Protein AF-A0A934RQP7-F1 (afdb_monomer)

Secondary structure (DSSP, 8-state):
-HHHHHHHHHHHHH-TT---EEEE-GGGGGGHHHHHHTT-EEEE-SS--SSSTTHHHHTTGGGG-TT-EEEEE-GGGGGGHHHHHHHHHHHHHHT-SEEE--EEEESSSSSS-EEES--TTEEEEETTTTTTHHHHHHHHHHHHHTT-S-SEEEETTTEEEEPTT-SSS-TTHHHHHIIIIIHHHHGGG-EEEEEETT---HHHHHHHHHHHHH-TT-EEEEE-TT-

Organism: NCBI:txid454146

Solvent-accessible surface area (backbone atoms only — not comparable to full-atom values): 12609 Å² total; per-residue (Å²): 110,69,61,51,53,64,44,39,48,56,48,38,71,76,37,72,89,58,83,51,74,44,81,38,36,40,82,51,52,90,47,45,63,60,41,38,74,28,59,34,50,70,43,76,40,97,49,57,60,55,58,48,29,69,54,61,51,57,75,50,54,62,35,34,40,64,91,38,81,44,73,39,66,43,74,90,48,57,87,52,42,65,60,55,52,48,52,45,50,51,23,57,75,70,72,28,34,22,34,32,41,58,44,82,41,62,70,64,89,71,66,82,43,41,65,33,73,67,47,80,47,43,35,28,33,45,18,38,77,38,69,57,38,63,61,51,51,54,50,50,52,52,35,42,74,66,67,68,54,78,56,50,46,78,41,90,95,69,48,77,41,69,48,70,39,62,52,81,69,26,60,57,32,45,38,35,42,39,64,72,63,45,41,71,57,45,24,49,44,7,34,38,40,41,39,49,68,82,68,84,50,84,61,55,59,57,52,51,49,54,26,32,71,46,17,75,76,29,46,80,43,76,40,68,86,85,120

Nearest PDB structures (foldseek):
  4w7h-assembly1_A-2  TM=5.967E-01  e=1.856E+00  Sphingomonas sp. A1
  3aus-assembly1_A  TM=4.838E-01  e=4.610E+00  Priestia megaterium
  5z69-assembly1_B  TM=1.757E-01  e=7.035E-01  Caldanaerobacter subterraneus subsp. tengcongensis MB4
  6lg0-assembly1_B  TM=2.288E-01  e=4.899E+00  Scutellaria baicalensis

Structure (mmCIF, N/CA/C/O backbone):
data_AF-A0A934RQP7-F1
#
_entry.id   AF-A0A934RQP7-F1
#
loop_
_atom_site.group_PDB
_atom_site.id
_atom_site.type_symbol
_atom_site.label_atom_id
_atom_site.label_alt_id
_atom_site.label_comp_id
_atom_site.label_asym_id
_atom_site.label_entity_id
_atom_site.label_seq_id
_atom_site.pdbx_PDB_ins_code
_atom_site.Cartn_x
_atom_site.Cartn_y
_atom_site.Cartn_z
_atom_site.occupancy
_atom_site.B_iso_or_equiv
_atom_site.auth_seq_id
_atom_site.auth_comp_id
_atom_site.auth_asym_id
_atom_site.auth_atom_id
_atom_site.pdbx_PDB_model_num
ATOM 1 N N . MET A 1 1 ? 7.612 -2.117 18.332 1.00 67.62 1 MET A N 1
ATOM 2 C CA . MET A 1 1 ? 6.331 -2.366 19.031 1.00 67.62 1 MET A CA 1
ATOM 3 C C . MET A 1 1 ? 6.019 -1.284 20.048 1.00 67.62 1 MET A C 1
ATOM 5 O O . MET A 1 1 ? 4.915 -0.775 20.003 1.00 67.62 1 MET A O 1
ATOM 9 N N . GLN A 1 2 ? 6.988 -0.840 20.853 1.00 75.75 2 GLN A N 1
ATOM 10 C CA . GLN A 1 2 ? 6.825 0.307 21.758 1.00 75.75 2 GLN A CA 1
ATOM 11 C C . GLN A 1 2 ? 6.158 1.555 21.126 1.00 75.75 2 GLN A C 1
ATOM 13 O O . GLN A 1 2 ? 5.238 2.082 21.745 1.00 75.75 2 GLN A O 1
ATOM 18 N N . PRO A 1 3 ? 6.464 1.960 19.869 1.00 81.06 3 PRO A N 1
ATOM 19 C CA . PRO A 1 3 ? 5.742 3.070 19.243 1.00 81.06 3 PRO A CA 1
ATOM 20 C C . PRO A 1 3 ? 4.234 2.834 19.071 1.00 81.06 3 PRO A C 1
ATOM 22 O O . PRO A 1 3 ? 3.476 3.790 19.138 1.00 81.06 3 PRO A O 1
ATOM 25 N N . LEU A 1 4 ? 3.778 1.590 18.865 1.00 85.25 4 LEU A N 1
ATOM 26 C CA . LEU A 1 4 ? 2.342 1.291 18.790 1.00 85.25 4 LEU A CA 1
ATOM 27 C C . LEU A 1 4 ? 1.681 1.458 20.158 1.00 85.25 4 LEU A C 1
ATOM 29 O O . LEU A 1 4 ? 0.653 2.115 20.251 1.00 85.25 4 LEU A O 1
ATOM 33 N N . LEU A 1 5 ? 2.283 0.905 21.212 1.00 88.25 5 LEU A N 1
ATOM 34 C CA . LEU A 1 5 ? 1.719 0.965 22.564 1.00 88.25 5 LEU A CA 1
ATOM 35 C C . LEU A 1 5 ? 1.603 2.408 23.076 1.00 88.25 5 LEU A C 1
ATOM 37 O O . LEU A 1 5 ? 0.630 2.751 23.738 1.00 88.25 5 LEU A O 1
ATOM 41 N N . GLU A 1 6 ? 2.570 3.258 22.729 1.00 89.31 6 GLU A N 1
ATOM 42 C CA . GLU A 1 6 ? 2.597 4.663 23.143 1.00 89.31 6 GLU A CA 1
ATOM 43 C C . GLU A 1 6 ? 1.712 5.557 22.259 1.00 89.31 6 GLU A C 1
ATOM 45 O O . GLU A 1 6 ? 0.939 6.363 22.773 1.00 89.31 6 GLU A O 1
ATOM 50 N N . LEU A 1 7 ? 1.798 5.426 20.929 1.00 91.94 7 LEU A N 1
ATOM 51 C CA . LEU A 1 7 ? 1.176 6.385 20.008 1.00 91.94 7 LEU A CA 1
ATOM 52 C C . LEU A 1 7 ? -0.267 6.034 19.640 1.00 91.94 7 LEU A C 1
ATOM 54 O O . LEU A 1 7 ? -1.041 6.933 19.321 1.00 91.94 7 LEU A O 1
ATOM 58 N N . VAL A 1 8 ? -0.663 4.756 19.656 1.00 93.19 8 VAL A N 1
ATOM 59 C CA . VAL A 1 8 ? -2.032 4.361 19.270 1.00 93.19 8 VAL A CA 1
ATOM 60 C C . VAL A 1 8 ? -3.094 5.000 20.173 1.00 93.19 8 VAL A C 1
ATOM 62 O O . VAL A 1 8 ? -4.059 5.534 19.616 1.00 93.19 8 VAL A O 1
ATOM 65 N N . PRO A 1 9 ? -2.942 5.047 21.512 1.00 93.69 9 PRO A N 1
ATOM 66 C CA . PRO A 1 9 ? -3.892 5.751 22.372 1.00 93.69 9 PRO A CA 1
ATOM 67 C C . PRO A 1 9 ? -4.076 7.227 21.985 1.00 93.69 9 PRO A C 1
ATOM 69 O O . PRO A 1 9 ? -5.210 7.701 21.877 1.00 93.69 9 PRO A O 1
ATOM 72 N N . GLU A 1 10 ? -2.982 7.942 21.707 1.00 92.94 10 GLU A N 1
ATOM 73 C CA . GLU A 1 10 ? -3.012 9.347 21.275 1.00 92.94 10 GLU A CA 1
ATOM 74 C C . GLU A 1 10 ? -3.691 9.503 19.906 1.00 92.94 10 GLU A C 1
ATOM 76 O O . GLU A 1 10 ? -4.571 10.351 19.719 1.00 92.94 10 GLU A O 1
ATOM 81 N N . LEU A 1 11 ? -3.338 8.643 18.947 1.00 92.38 11 LEU A N 1
ATOM 82 C CA . LEU A 1 11 ? -3.915 8.642 17.605 1.00 92.38 11 LEU A CA 1
ATOM 83 C C . LEU A 1 11 ? -5.415 8.349 17.631 1.00 92.38 11 LEU A C 1
ATOM 85 O O . LEU A 1 11 ? -6.160 8.964 16.873 1.00 92.38 11 LEU A O 1
ATOM 89 N N . ARG A 1 12 ? -5.886 7.472 18.523 1.00 93.31 12 ARG A N 1
ATOM 90 C CA . ARG A 1 12 ? -7.318 7.191 18.698 1.00 93.31 12 ARG A CA 1
ATOM 91 C C . ARG A 1 12 ? -8.083 8.363 19.295 1.00 93.31 12 ARG A C 1
ATOM 93 O O . ARG A 1 12 ? -9.235 8.575 18.923 1.00 93.31 12 ARG A O 1
ATOM 100 N N . GLN A 1 13 ? -7.468 9.129 20.193 1.00 93.19 13 GLN A N 1
ATOM 101 C CA . GLN A 1 13 ? -8.076 10.359 20.705 1.00 93.19 13 GLN A CA 1
ATOM 102 C C . GLN A 1 13 ? -8.181 11.421 19.604 1.00 93.19 13 GLN A C 1
ATOM 104 O O . GLN A 1 13 ? -9.215 12.073 19.472 1.00 93.19 13 GLN A O 1
ATOM 109 N N . LYS A 1 14 ? -7.133 11.565 18.784 1.00 94.38 14 LYS A N 1
ATOM 110 C CA . LYS A 1 14 ? -7.081 12.558 17.701 1.00 94.38 14 LYS A CA 1
ATOM 111 C C . LYS A 1 14 ? -7.938 12.176 16.487 1.00 94.38 14 LYS A C 1
ATOM 113 O O . LYS A 1 14 ? -8.552 13.041 15.865 1.00 94.38 14 LYS A O 1
ATOM 118 N N . PHE A 1 15 ? -8.006 10.889 16.158 1.00 94.19 15 PHE A N 1
ATOM 119 C CA . PHE A 1 15 ? -8.705 10.341 14.994 1.00 94.19 15 PHE A CA 1
ATOM 120 C C . PHE A 1 15 ? -9.650 9.196 15.400 1.00 94.19 15 PHE A C 1
ATOM 122 O O . PHE A 1 15 ? -9.434 8.046 15.018 1.00 94.19 15 PHE A O 1
ATOM 129 N N . PRO A 1 16 ? -10.744 9.484 16.130 1.00 93.19 16 PRO A N 1
ATOM 130 C CA . PRO A 1 16 ? -11.602 8.455 16.732 1.00 93.19 16 PRO A CA 1
ATOM 131 C C . PRO A 1 16 ? -12.350 7.568 15.726 1.00 93.19 16 PRO A C 1
ATOM 133 O O . PRO A 1 16 ? -12.884 6.530 16.104 1.00 93.19 16 PRO A O 1
ATOM 136 N N . GLN A 1 17 ? -12.407 7.966 14.453 1.00 91.75 17 GLN A N 1
ATOM 137 C CA . GLN A 1 17 ? -13.021 7.183 13.374 1.00 91.75 17 GLN A CA 1
ATOM 138 C C . GLN A 1 17 ? -12.028 6.250 12.661 1.00 91.75 17 GLN A C 1
ATOM 140 O O . GLN A 1 17 ? -12.441 5.449 11.824 1.00 91.75 17 GLN A O 1
ATOM 145 N N . THR A 1 18 ? -10.732 6.354 12.966 1.00 92.69 18 THR A N 1
ATOM 146 C CA . THR A 1 18 ? -9.680 5.531 12.364 1.00 92.69 18 THR A CA 1
ATOM 147 C C . THR A 1 18 ? -9.428 4.307 13.238 1.00 92.69 18 THR A C 1
ATOM 149 O O . THR A 1 18 ? -9.075 4.434 14.409 1.00 92.69 18 THR A O 1
ATOM 152 N N . ALA A 1 19 ? -9.563 3.114 12.660 1.00 94.00 19 ALA A N 1
ATOM 153 C CA . ALA A 1 19 ? -9.097 1.880 13.282 1.00 94.00 19 ALA A CA 1
ATOM 154 C C . ALA A 1 19 ? -7.629 1.634 12.905 1.00 94.00 19 ALA A C 1
ATOM 156 O O . ALA A 1 19 ? -7.263 1.741 11.734 1.00 94.00 19 ALA A O 1
ATOM 157 N N . ILE A 1 20 ? -6.794 1.297 13.889 1.00 94.44 20 ILE A N 1
ATOM 158 C CA . ILE A 1 20 ? -5.399 0.904 13.660 1.00 94.44 20 ILE A CA 1
ATOM 159 C C . ILE A 1 20 ? -5.332 -0.613 13.740 1.00 94.44 20 ILE A C 1
ATOM 161 O O . ILE A 1 20 ? -5.585 -1.187 14.796 1.00 94.44 20 ILE A O 1
ATOM 165 N N . ARG A 1 21 ? -5.014 -1.260 12.618 1.00 94.38 21 ARG A N 1
ATOM 166 C CA . ARG A 1 21 ? -4.970 -2.717 12.513 1.00 94.38 21 ARG A CA 1
ATOM 167 C C . ARG A 1 21 ? -3.539 -3.229 12.459 1.00 94.38 21 ARG A C 1
ATOM 169 O O . ARG A 1 21 ? -2.735 -2.740 11.671 1.00 94.38 21 ARG A O 1
ATOM 176 N N . VAL A 1 22 ? -3.255 -4.266 13.240 1.00 92.81 22 VAL A N 1
ATOM 177 C CA . VAL A 1 22 ? -1.962 -4.951 13.272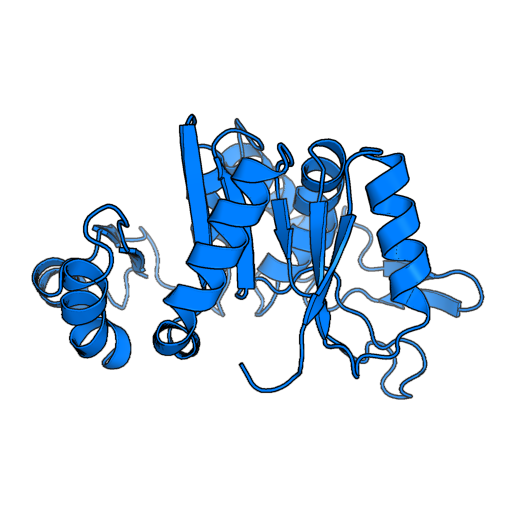 1.00 92.81 22 VAL A CA 1
ATOM 178 C C . VAL A 1 22 ? -2.159 -6.417 12.900 1.00 92.81 22 VAL A C 1
ATOM 180 O O . VAL A 1 22 ? -2.893 -7.140 13.569 1.00 92.81 22 VAL A O 1
ATOM 183 N N . TYR A 1 23 ? -1.480 -6.864 11.844 1.00 90.50 23 TYR A N 1
ATOM 184 C CA . TYR A 1 23 ? -1.352 -8.286 11.528 1.00 90.50 23 TYR A CA 1
ATOM 185 C C . TYR A 1 23 ? -0.125 -8.834 12.257 1.00 90.50 23 TYR A C 1
ATOM 187 O O . TYR A 1 23 ? 1.011 -8.548 11.877 1.00 90.50 23 TYR A O 1
ATOM 195 N N . LEU A 1 24 ? -0.362 -9.563 13.346 1.00 90.69 24 LEU A N 1
ATOM 196 C CA . LEU A 1 24 ? 0.663 -9.964 14.304 1.00 90.69 24 LEU A CA 1
ATOM 197 C C . LEU A 1 24 ? 1.170 -11.371 13.986 1.00 90.69 24 LEU A C 1
ATOM 199 O O . LEU A 1 24 ? 0.394 -12.324 13.961 1.00 90.69 24 LEU A O 1
ATOM 203 N N . ALA A 1 25 ? 2.470 -11.512 13.734 1.00 88.94 25 ALA A N 1
ATOM 204 C CA . ALA A 1 25 ? 3.087 -12.813 13.485 1.00 88.94 25 ALA A CA 1
ATOM 205 C C . ALA A 1 25 ? 2.915 -13.754 14.690 1.00 88.94 25 ALA A C 1
ATOM 207 O O . ALA A 1 25 ? 2.893 -13.292 15.830 1.00 88.94 25 ALA A O 1
ATOM 208 N N . LYS A 1 26 ? 2.800 -15.073 14.460 1.00 88.81 26 LYS A N 1
ATOM 209 C CA . LYS A 1 26 ? 2.453 -16.008 15.548 1.00 88.81 26 LYS A CA 1
ATOM 210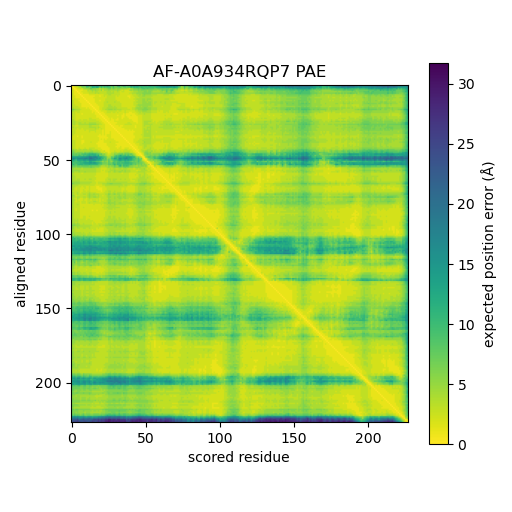 C C . LYS A 1 26 ? 3.499 -16.068 16.662 1.00 88.81 26 LYS A C 1
ATOM 212 O O . LYS A 1 26 ? 3.161 -16.293 17.811 1.00 88.81 26 LYS A O 1
ATOM 217 N N . ASP A 1 27 ? 4.764 -15.857 16.322 1.00 89.44 27 ASP A N 1
ATOM 218 C CA . ASP A 1 27 ? 5.883 -15.766 17.263 1.00 89.44 27 ASP A CA 1
ATOM 219 C C . ASP A 1 27 ? 5.885 -14.482 18.110 1.00 89.44 27 ASP A C 1
ATOM 221 O O . ASP A 1 27 ? 6.714 -14.348 19.006 1.00 89.44 27 ASP A O 1
ATOM 225 N N . LEU A 1 28 ? 4.961 -13.555 17.843 1.00 91.19 28 LEU A N 1
ATOM 226 C CA . LEU A 1 28 ? 4.750 -12.317 18.590 1.00 91.19 28 LEU A CA 1
ATOM 227 C C . LEU A 1 28 ? 3.383 -12.278 19.293 1.00 91.19 28 LEU A C 1
ATOM 229 O O . LEU A 1 28 ? 2.983 -11.215 19.758 1.00 91.19 28 LEU A O 1
ATOM 233 N N . ASP A 1 29 ? 2.660 -13.401 19.368 1.00 93.25 29 ASP A N 1
ATOM 234 C CA . ASP A 1 29 ? 1.306 -13.467 19.941 1.00 93.25 29 ASP A CA 1
ATOM 235 C C . ASP A 1 29 ? 1.228 -13.027 21.410 1.00 93.25 29 ASP A C 1
ATOM 237 O O . ASP A 1 29 ? 0.219 -12.475 21.832 1.00 93.25 29 ASP A O 1
ATOM 241 N N . PHE A 1 30 ? 2.324 -13.149 22.157 1.00 93.50 30 PHE A N 1
ATOM 242 C CA . PHE A 1 30 ? 2.452 -12.629 23.518 1.00 93.50 30 PHE A CA 1
ATOM 243 C C . PHE A 1 30 ? 2.229 -11.108 23.637 1.00 93.50 30 PHE A C 1
ATOM 245 O O . PHE A 1 30 ? 2.031 -10.619 24.742 1.00 93.50 30 PHE A O 1
ATOM 252 N N . LEU A 1 31 ? 2.259 -10.359 22.526 1.00 93.81 31 LEU A N 1
ATOM 253 C CA . LEU A 1 31 ? 1.961 -8.922 22.480 1.00 93.81 31 LEU A CA 1
ATOM 254 C C . LEU A 1 31 ? 0.491 -8.610 22.160 1.00 93.81 31 LEU A C 1
ATOM 256 O O . LEU A 1 31 ? 0.121 -7.436 22.133 1.00 93.81 31 LEU A O 1
ATOM 260 N N . ALA A 1 32 ? -0.334 -9.614 21.845 1.00 94.81 32 ALA A N 1
ATOM 261 C CA . ALA A 1 32 ? -1.686 -9.400 21.333 1.00 94.81 32 ALA A CA 1
ATOM 262 C C . ALA A 1 32 ? -2.566 -8.626 22.322 1.00 94.81 3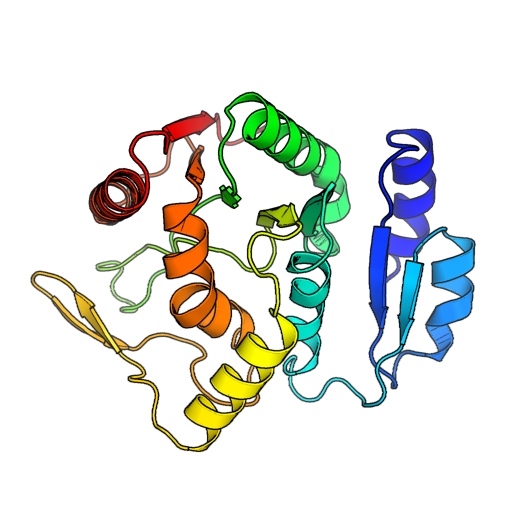2 ALA A C 1
ATOM 264 O O . ALA A 1 32 ? -3.203 -7.648 21.927 1.00 94.81 32 ALA A O 1
ATOM 265 N N . ASP A 1 33 ? -2.538 -9.017 23.598 1.00 96.44 33 ASP A N 1
ATOM 266 C CA . ASP A 1 33 ? -3.330 -8.377 24.651 1.00 96.44 33 ASP A CA 1
ATOM 267 C C . ASP A 1 33 ? -2.892 -6.921 24.869 1.00 96.44 33 ASP A C 1
ATOM 269 O O . ASP A 1 33 ? -3.727 -6.020 24.820 1.00 96.44 33 ASP A O 1
ATOM 273 N N . GLU A 1 34 ? -1.585 -6.654 24.988 1.00 95.94 34 GLU A N 1
ATOM 274 C CA . GLU A 1 34 ? -1.054 -5.288 25.153 1.00 95.94 34 GLU A CA 1
ATOM 275 C C . GLU A 1 34 ? -1.414 -4.376 23.965 1.00 95.94 34 GLU A C 1
ATOM 277 O O . GLU A 1 34 ? -1.784 -3.212 24.138 1.00 95.94 34 GLU A O 1
ATOM 282 N N . LEU A 1 35 ? -1.344 -4.897 22.736 1.00 95.50 35 LEU A N 1
ATOM 283 C CA . LEU A 1 35 ? -1.720 -4.151 21.532 1.00 95.50 35 LEU A CA 1
ATOM 284 C C . LEU A 1 35 ? -3.229 -3.874 21.476 1.00 95.50 35 LEU A C 1
ATOM 286 O O . LEU A 1 35 ? -3.638 -2.790 21.046 1.00 95.50 35 LEU A O 1
ATOM 290 N N . ALA A 1 36 ? -4.054 -4.832 21.903 1.00 96.25 36 ALA A N 1
ATOM 291 C CA . ALA A 1 36 ? -5.500 -4.666 21.987 1.00 96.25 36 ALA A CA 1
ATOM 292 C C . ALA A 1 36 ? -5.887 -3.641 23.067 1.00 96.25 36 ALA A C 1
ATOM 294 O O . ALA A 1 36 ? -6.724 -2.775 22.806 1.00 96.25 36 ALA A O 1
ATOM 295 N N . GLU A 1 37 ? -5.233 -3.671 24.233 1.00 96.19 37 GLU A N 1
ATOM 296 C CA . GLU A 1 37 ? -5.397 -2.685 25.310 1.00 96.19 37 GLU A CA 1
ATOM 297 C C . GLU A 1 37 ? -4.995 -1.273 24.866 1.00 96.19 37 GLU A C 1
ATOM 299 O O . GLU A 1 37 ? -5.713 -0.309 25.143 1.00 96.19 37 GLU A O 1
ATOM 304 N N . ALA A 1 38 ? -3.910 -1.144 24.094 1.00 94.81 38 ALA A N 1
ATOM 305 C CA . ALA A 1 38 ? -3.519 0.119 23.463 1.00 94.81 38 ALA A CA 1
ATOM 306 C C . ALA A 1 38 ? -4.544 0.609 22.421 1.00 94.81 38 ALA A C 1
ATOM 308 O O . ALA A 1 38 ? -4.547 1.782 22.041 1.00 94.81 38 ALA A O 1
ATOM 309 N N . GLY A 1 39 ? -5.445 -0.270 21.974 1.00 94.81 39 GLY A N 1
ATOM 310 C CA . GLY A 1 39 ? -6.576 0.053 21.118 1.00 94.81 39 GLY A CA 1
ATOM 311 C C . GLY A 1 39 ? -6.427 -0.380 19.662 1.00 94.81 39 GLY A C 1
ATOM 312 O O . GLY A 1 39 ? -7.188 0.130 18.834 1.00 94.81 39 GLY A O 1
ATOM 313 N N . CYS A 1 40 ? -5.491 -1.279 19.345 1.00 96.06 40 CYS A N 1
ATOM 314 C CA . CYS A 1 40 ? -5.344 -1.861 18.011 1.00 96.06 40 CYS A CA 1
ATOM 315 C C . CYS A 1 40 ? -6.411 -2.933 17.734 1.00 96.06 40 CYS A C 1
ATOM 317 O O . CYS A 1 40 ? -6.792 -3.696 18.618 1.00 96.06 40 CYS A O 1
ATOM 319 N N . GLU A 1 41 ? -6.816 -3.075 16.473 1.00 95.56 41 GLU A N 1
ATOM 320 C CA . GLU A 1 41 ? -7.415 -4.317 15.983 1.00 95.56 41 GLU A CA 1
ATOM 321 C C . GLU A 1 41 ? -6.292 -5.321 15.688 1.00 95.56 41 GLU A C 1
ATOM 323 O O . GLU A 1 41 ? -5.534 -5.149 14.729 1.00 95.56 41 GLU A O 1
ATOM 328 N N . VAL A 1 42 ? -6.164 -6.364 16.505 1.00 94.81 42 VAL A N 1
ATOM 329 C CA . VAL A 1 42 ? -5.095 -7.361 16.362 1.00 94.81 42 VAL A CA 1
ATOM 330 C C . VAL A 1 42 ? -5.605 -8.577 15.593 1.00 94.81 42 VAL A C 1
ATOM 332 O O . VAL A 1 42 ? -6.595 -9.199 15.969 1.00 94.81 42 VAL A O 1
ATOM 335 N N . TYR A 1 43 ? -4.907 -8.928 14.515 1.00 93.19 43 TYR A N 1
ATOM 336 C CA . TYR A 1 43 ? -5.160 -10.124 13.718 1.00 93.19 43 TYR A CA 1
ATOM 337 C C . TYR A 1 43 ? -3.933 -11.027 13.774 1.00 93.19 43 TYR A C 1
ATOM 339 O O . TYR A 1 43 ? -2.946 -10.800 13.073 1.00 93.19 43 TYR A O 1
ATOM 347 N N . GLU A 1 44 ? -3.995 -12.060 14.608 1.00 90.06 44 GLU A N 1
ATOM 348 C CA . GLU A 1 44 ? -2.919 -13.040 14.713 1.00 90.06 44 GLU A CA 1
ATOM 349 C C . GLU A 1 44 ? -2.792 -13.897 13.452 1.00 90.06 44 GLU A C 1
ATOM 351 O O . GLU A 1 44 ? -3.756 -14.453 12.912 1.00 90.06 44 GLU A O 1
ATOM 356 N N . MET A 1 45 ? -1.555 -14.052 13.002 1.00 87.88 45 MET A N 1
ATOM 357 C CA . MET A 1 45 ? -1.192 -14.968 11.940 1.00 87.88 45 MET A CA 1
ATOM 358 C C . MET A 1 45 ? -1.152 -16.408 12.455 1.00 87.88 45 MET A C 1
ATOM 360 O O . MET A 1 45 ? -0.818 -16.678 13.603 1.00 87.88 45 MET A O 1
ATOM 364 N N . LYS A 1 46 ? -1.418 -17.376 11.570 1.00 83.94 46 LYS A N 1
ATOM 365 C CA . LYS A 1 46 ? -1.292 -18.811 11.896 1.00 83.94 46 LYS A CA 1
ATOM 366 C C . LYS A 1 46 ? 0.158 -19.309 11.928 1.00 83.94 46 LYS A C 1
ATOM 368 O O . LYS A 1 46 ? 0.404 -20.437 12.340 1.00 83.94 46 LYS A O 1
ATOM 373 N N . SER A 1 47 ? 1.099 -18.508 11.439 1.00 79.56 47 SER A N 1
ATOM 374 C CA . SER A 1 47 ? 2.510 -18.863 11.291 1.00 79.56 47 SER A CA 1
ATOM 375 C C . SER A 1 47 ? 3.403 -17.710 11.733 1.00 79.56 47 SER A C 1
ATOM 377 O O . SER A 1 47 ? 3.003 -16.546 11.656 1.00 79.56 47 SER A O 1
ATOM 379 N N . SER A 1 48 ? 4.625 -18.032 12.145 1.00 80.19 48 SER A N 1
ATOM 380 C CA . SER A 1 48 ? 5.672 -17.040 12.393 1.00 80.19 48 SER A C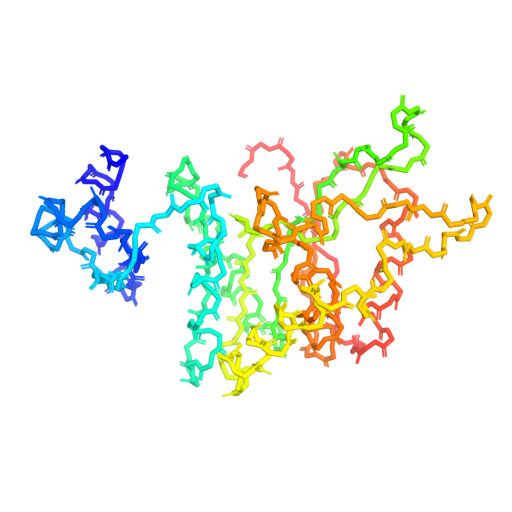A 1
ATOM 381 C C . SER A 1 48 ? 6.059 -16.302 11.110 1.00 80.19 48 SER A C 1
ATOM 383 O O . SER A 1 48 ? 5.860 -16.809 9.998 1.00 80.19 48 SER A O 1
ATOM 385 N N . SER A 1 49 ? 6.636 -15.111 11.255 1.00 69.44 49 SER A N 1
ATOM 386 C CA . SER A 1 49 ? 7.166 -14.362 10.114 1.00 69.44 49 SER A CA 1
ATOM 387 C C . SER A 1 49 ? 8.568 -14.864 9.763 1.00 69.44 49 SER A C 1
ATOM 389 O O . SER A 1 49 ? 9.555 -14.490 10.389 1.00 69.44 49 SER A O 1
ATOM 391 N N . LEU A 1 50 ? 8.681 -15.732 8.757 1.00 63.25 50 LEU A N 1
ATOM 392 C CA . LEU A 1 50 ? 9.979 -16.119 8.199 1.00 63.25 50 LEU A CA 1
ATOM 393 C C . LEU A 1 50 ? 10.386 -15.086 7.143 1.00 63.25 50 LEU A C 1
ATOM 395 O O . LEU A 1 50 ? 9.684 -14.933 6.153 1.00 63.25 50 LEU A O 1
ATOM 399 N N . ASN A 1 51 ? 11.516 -14.393 7.317 1.00 65.38 51 ASN A N 1
ATOM 400 C CA . ASN A 1 51 ? 12.092 -13.501 6.294 1.00 65.38 51 ASN A CA 1
ATOM 401 C C . ASN A 1 51 ? 11.119 -12.437 5.734 1.00 65.38 51 ASN A C 1
ATOM 403 O O . ASN A 1 51 ? 11.154 -12.147 4.537 1.00 65.38 51 ASN A O 1
ATOM 407 N N . PHE A 1 52 ? 10.265 -11.858 6.591 1.00 75.25 52 PHE A N 1
ATOM 408 C CA . PHE A 1 52 ? 9.289 -10.795 6.289 1.00 75.25 52 PHE A CA 1
ATOM 409 C C . PHE A 1 52 ? 8.056 -11.221 5.457 1.00 75.25 52 PHE A C 1
ATOM 411 O O . PHE A 1 52 ? 6.938 -10.854 5.813 1.00 75.25 52 PHE A O 1
ATOM 418 N N . ALA A 1 53 ? 8.198 -12.026 4.401 1.00 77.00 53 ALA A N 1
ATOM 419 C CA . ALA A 1 53 ? 7.079 -12.567 3.611 1.00 77.00 53 ALA A CA 1
ATOM 420 C C . ALA A 1 53 ? 6.796 -14.040 3.987 1.00 77.00 53 ALA A C 1
ATOM 422 O O . ALA A 1 53 ? 7.745 -14.810 4.090 1.00 77.00 53 ALA A O 1
ATOM 423 N N . PRO A 1 54 ? 5.538 -14.500 4.181 1.00 72.44 54 PRO A N 1
ATOM 424 C CA . PRO A 1 54 ? 4.251 -13.916 3.779 1.00 72.44 54 PRO A CA 1
ATOM 425 C C . PRO A 1 54 ? 3.753 -12.731 4.611 1.00 72.44 54 PRO A C 1
ATOM 427 O O . PRO A 1 54 ? 2.815 -12.080 4.164 1.00 72.44 54 PRO A O 1
ATOM 430 N N . GLY A 1 55 ? 4.311 -12.465 5.797 1.00 79.56 55 GLY A N 1
ATOM 431 C CA . GLY A 1 55 ? 3.756 -11.490 6.749 1.00 79.56 55 GLY A CA 1
ATOM 432 C C . GLY A 1 55 ? 3.482 -10.115 6.143 1.00 79.56 55 GLY A C 1
ATOM 433 O O . GLY A 1 55 ? 2.369 -9.606 6.248 1.00 79.56 55 GLY A O 1
ATOM 434 N N . GLY A 1 56 ? 4.445 -9.575 5.396 1.00 84.38 56 GLY A N 1
ATOM 435 C CA . GLY A 1 56 ? 4.313 -8.293 4.707 1.00 84.38 56 GLY A CA 1
ATOM 436 C C . GLY A 1 56 ? 3.180 -8.230 3.677 1.00 84.38 56 GLY A C 1
ATOM 437 O O . GLY A 1 56 ? 2.679 -7.148 3.413 1.00 84.38 56 GLY A O 1
ATOM 438 N N . LEU A 1 57 ? 2.714 -9.359 3.131 1.00 89.31 57 LEU A N 1
ATOM 439 C CA . LEU A 1 57 ? 1.592 -9.383 2.181 1.00 89.31 57 LEU A CA 1
ATOM 440 C C . LEU A 1 57 ? 0.226 -9.236 2.863 1.00 89.31 57 LEU A C 1
ATOM 442 O O . LEU A 1 57 ? -0.742 -8.810 2.235 1.00 89.31 57 LEU A O 1
ATOM 446 N N . TRP A 1 58 ? 0.120 -9.589 4.147 1.00 88.19 58 TRP A N 1
ATOM 447 C CA . TRP A 1 58 ? -1.165 -9.622 4.852 1.00 88.19 58 TRP A CA 1
ATOM 448 C C . TRP A 1 58 ? -1.724 -8.222 5.099 1.00 88.19 58 TRP A C 1
ATOM 450 O O . TRP A 1 58 ? -2.939 -8.045 5.176 1.00 88.19 58 TRP A O 1
ATOM 460 N N . ARG A 1 59 ? -0.853 -7.206 5.121 1.00 88.38 59 ARG A N 1
ATOM 461 C CA . ARG A 1 59 ? -1.258 -5.800 5.234 1.00 88.38 59 ARG A CA 1
ATOM 462 C C . ARG A 1 59 ? -2.097 -5.297 4.058 1.00 88.38 59 ARG A C 1
ATOM 464 O O . ARG A 1 59 ? -2.714 -4.248 4.180 1.00 88.38 59 ARG A O 1
ATOM 471 N N . PHE A 1 60 ? -2.173 -6.051 2.958 1.00 92.50 60 PHE A N 1
ATOM 472 C CA . PHE A 1 60 ? -3.009 -5.728 1.798 1.00 92.50 60 PHE A CA 1
ATOM 473 C C . PHE A 1 60 ? -4.398 -6.379 1.839 1.00 92.50 60 PHE A C 1
ATOM 475 O O . PHE A 1 60 ? -5.261 -6.013 1.047 1.00 92.50 60 PHE A O 1
ATOM 482 N N . LEU A 1 61 ? -4.665 -7.301 2.774 1.00 92.69 61 LEU A N 1
ATOM 483 C CA . LEU A 1 61 ? -5.994 -7.909 2.934 1.00 92.69 61 LEU A CA 1
ATOM 484 C C . LEU A 1 61 ? -7.139 -6.894 3.126 1.00 92.69 61 LEU A C 1
ATOM 486 O O . LEU A 1 61 ? -8.209 -7.126 2.559 1.00 92.69 61 LEU A O 1
ATOM 490 N N . PRO A 1 62 ? -6.954 -5.756 3.833 1.00 93.62 62 PRO A N 1
ATOM 491 C CA . PRO A 1 62 ? -8.006 -4.749 3.953 1.00 93.62 62 PRO A CA 1
ATOM 492 C C . PRO A 1 62 ? -8.448 -4.132 2.615 1.00 93.62 62 PRO A C 1
ATOM 494 O O . PRO A 1 62 ? -9.492 -3.493 2.568 1.00 93.62 62 PRO A O 1
ATOM 497 N N . PHE A 1 63 ? -7.717 -4.320 1.506 1.00 94.31 63 PHE A N 1
ATOM 498 C CA . PHE A 1 63 ? -8.105 -3.767 0.198 1.00 94.31 63 PHE A CA 1
ATOM 499 C C . PHE A 1 63 ? -9.402 -4.353 -0.357 1.00 94.31 63 PHE A C 1
ATOM 501 O O . PHE A 1 63 ? -10.010 -3.736 -1.228 1.00 94.31 63 PHE A O 1
ATOM 508 N N . ALA A 1 64 ? -9.857 -5.495 0.159 1.00 94.75 64 ALA A N 1
ATOM 509 C CA . ALA A 1 64 ? -11.161 -6.061 -0.179 1.00 94.75 64 ALA A CA 1
ATOM 510 C C . ALA A 1 64 ? -12.326 -5.443 0.627 1.00 94.75 64 ALA A C 1
ATOM 512 O O . ALA A 1 64 ? -13.492 -5.723 0.348 1.00 94.75 64 ALA A O 1
ATOM 513 N N . GLU A 1 65 ? -12.056 -4.607 1.637 1.00 94.56 65 GLU A N 1
ATOM 514 C CA . GLU A 1 65 ? -13.099 -4.055 2.506 1.00 94.56 65 GLU A CA 1
ATOM 515 C C . GLU A 1 65 ? -13.859 -2.912 1.834 1.00 94.56 65 GLU A C 1
ATOM 517 O O . GLU A 1 65 ? -13.450 -1.751 1.859 1.00 94.56 65 GLU A O 1
ATOM 522 N N . LYS A 1 66 ? -15.012 -3.239 1.248 1.00 94.19 66 LYS A N 1
ATOM 523 C CA . LYS A 1 66 ? -15.884 -2.264 0.583 1.00 94.19 66 LYS A CA 1
ATOM 524 C C . LYS A 1 66 ? -16.271 -1.119 1.516 1.00 94.19 66 LYS A C 1
ATOM 526 O O . LYS A 1 66 ? -16.584 -1.325 2.689 1.00 94.19 66 LYS A O 1
ATOM 531 N N . ASN A 1 67 ? -16.335 0.084 0.949 1.00 91.88 67 ASN A N 1
ATOM 532 C CA . ASN A 1 67 ? -16.742 1.313 1.641 1.00 91.88 67 ASN A CA 1
ATOM 533 C C . ASN A 1 67 ? -15.818 1.720 2.804 1.00 91.88 67 ASN A C 1
ATOM 535 O O . ASN A 1 67 ? -16.236 2.462 3.696 1.00 91.88 67 ASN A O 1
ATOM 539 N N . LYS A 1 68 ? -14.571 1.241 2.811 1.00 94.69 68 LYS A N 1
ATOM 540 C CA . LYS A 1 68 ? -13.522 1.689 3.731 1.00 94.69 68 LYS A CA 1
ATOM 541 C C . LYS A 1 68 ? -12.477 2.505 2.982 1.00 94.69 68 LYS A C 1
ATOM 543 O O . LYS A 1 68 ? -12.289 2.336 1.784 1.00 94.69 68 LYS A O 1
ATOM 548 N N . LEU A 1 69 ? -11.791 3.377 3.708 1.00 96.25 69 LEU A N 1
ATOM 549 C CA . LEU A 1 69 ? -10.537 3.976 3.266 1.00 96.25 69 LEU A CA 1
ATOM 550 C C . LEU A 1 69 ? -9.414 3.230 3.971 1.00 96.25 69 LEU A C 1
ATOM 552 O O . LEU A 1 69 ? -9.452 3.087 5.194 1.00 96.25 69 LEU A O 1
ATOM 556 N N . VAL A 1 70 ? -8.441 2.746 3.209 1.00 95.94 70 VAL A N 1
ATOM 557 C CA . VAL A 1 70 ? -7.327 1.966 3.744 1.00 95.94 70 VAL A CA 1
ATOM 558 C C . VAL A 1 70 ? -6.046 2.762 3.580 1.00 95.94 70 VAL A C 1
ATOM 560 O O . VAL A 1 70 ? -5.739 3.222 2.485 1.00 95.94 70 VAL A O 1
ATOM 563 N N . VAL A 1 71 ? -5.284 2.882 4.664 1.00 95.62 71 VAL A N 1
ATOM 564 C CA . VAL A 1 71 ? -3.931 3.448 4.667 1.00 95.62 71 VAL A CA 1
ATOM 565 C C . VAL A 1 71 ? -2.968 2.367 5.113 1.00 95.62 71 VAL A C 1
ATOM 567 O O . VAL A 1 71 ? -3.182 1.744 6.153 1.00 95.62 71 VAL A O 1
ATOM 570 N N . VAL A 1 72 ? -1.909 2.153 4.338 1.00 93.88 72 VAL A N 1
ATOM 571 C CA . VAL A 1 72 ? -0.802 1.286 4.735 1.00 93.88 72 VAL A CA 1
ATOM 572 C C . VAL A 1 72 ? 0.352 2.172 5.183 1.00 93.88 72 VAL A C 1
ATOM 574 O O . VAL A 1 72 ? 0.865 2.976 4.405 1.00 93.88 72 VAL A O 1
ATOM 577 N N . THR A 1 73 ? 0.747 2.013 6.446 1.00 90.81 73 THR A N 1
ATOM 578 C CA . THR A 1 73 ? 1.879 2.714 7.056 1.00 90.81 73 THR A CA 1
ATOM 579 C C . THR A 1 73 ? 2.786 1.728 7.779 1.00 90.81 73 THR A C 1
ATOM 581 O O . THR A 1 73 ? 2.303 0.747 8.350 1.00 90.81 73 THR A O 1
ATOM 584 N N . ASP A 1 74 ? 4.088 2.004 7.795 1.00 86.50 74 ASP A N 1
ATOM 585 C CA . ASP A 1 74 ? 4.997 1.340 8.728 1.00 86.50 74 ASP A CA 1
ATOM 586 C C . ASP A 1 74 ? 4.899 1.966 10.128 1.00 86.50 74 ASP A C 1
ATOM 588 O O . ASP A 1 74 ? 4.403 3.082 10.321 1.00 86.50 74 ASP A O 1
ATOM 592 N N . ILE A 1 75 ? 5.355 1.204 11.123 1.00 85.50 75 ILE A N 1
ATOM 593 C CA . ILE A 1 75 ? 5.289 1.567 12.543 1.00 85.50 75 ILE A CA 1
ATOM 594 C C . ILE A 1 75 ? 6.143 2.792 12.895 1.00 85.50 75 ILE A C 1
ATOM 596 O O . ILE A 1 75 ? 5.775 3.577 13.767 1.00 85.50 75 ILE A O 1
ATOM 600 N N . ASP A 1 76 ? 7.289 2.959 12.246 1.00 85.75 76 ASP A N 1
ATOM 601 C CA . ASP A 1 76 ? 8.194 4.094 12.440 1.00 85.75 76 ASP A CA 1
ATOM 602 C C . ASP A 1 76 ? 7.606 5.407 11.901 1.00 85.75 76 ASP A C 1
ATOM 604 O O . ASP A 1 76 ? 7.935 6.479 12.407 1.00 85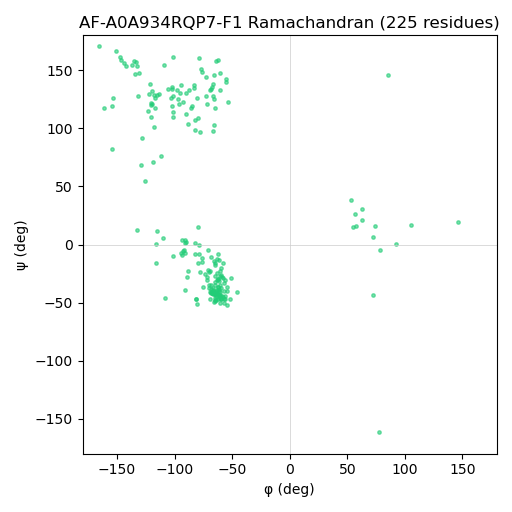.75 76 ASP A O 1
ATOM 608 N N . ARG A 1 77 ? 6.659 5.316 10.961 1.00 89.19 77 ARG A N 1
ATOM 609 C CA . ARG A 1 77 ? 5.935 6.446 10.362 1.00 89.19 77 ARG A CA 1
ATOM 610 C C . ARG A 1 77 ? 4.639 6.822 11.083 1.00 89.19 77 ARG A C 1
ATOM 612 O O . ARG A 1 77 ? 3.940 7.730 10.647 1.00 89.19 77 ARG A O 1
ATOM 619 N N . LEU A 1 78 ? 4.296 6.181 12.206 1.00 88.56 78 LEU A N 1
ATOM 620 C CA . LEU A 1 78 ? 3.040 6.464 12.925 1.00 88.56 78 LEU A CA 1
ATOM 621 C C . LEU A 1 78 ? 2.895 7.924 13.367 1.00 88.56 78 LEU A C 1
ATOM 623 O O . LEU A 1 78 ? 1.776 8.428 13.448 1.00 88.56 78 LEU A O 1
ATOM 627 N N . ARG A 1 79 ? 4.009 8.616 13.627 1.00 88.56 79 ARG A N 1
ATOM 628 C CA . ARG A 1 79 ? 3.999 10.052 13.950 1.00 88.56 79 ARG A CA 1
ATOM 629 C C . ARG A 1 79 ? 3.515 10.909 12.776 1.00 88.56 79 ARG A C 1
ATOM 631 O O . ARG A 1 79 ? 2.904 11.947 13.005 1.00 88.56 79 ARG A O 1
ATOM 638 N N . ASP A 1 80 ? 3.700 10.427 11.552 1.00 88.38 80 ASP A N 1
ATOM 639 C CA . ASP A 1 80 ? 3.316 11.102 10.313 1.00 88.38 80 ASP A CA 1
ATOM 640 C C . ASP A 1 80 ? 1.925 10.673 9.816 1.00 88.38 80 ASP A C 1
ATOM 642 O O . ASP A 1 80 ? 1.485 11.118 8.750 1.00 88.38 80 ASP A O 1
ATOM 646 N N . LEU A 1 81 ? 1.203 9.831 10.573 1.00 90.94 81 LEU A N 1
ATOM 647 C CA . LEU A 1 81 ? -0.077 9.247 10.156 1.00 90.94 81 LEU A CA 1
ATOM 648 C C . LEU A 1 81 ? -1.117 10.313 9.789 1.00 90.94 81 LEU A C 1
ATOM 650 O O . LEU A 1 81 ? -1.915 10.104 8.881 1.00 90.94 81 LEU A O 1
ATOM 654 N N . GLU A 1 82 ? -1.110 11.471 10.450 1.00 92.62 82 GLU A N 1
ATOM 655 C CA . GLU A 1 82 ? -2.013 12.578 10.113 1.00 92.62 82 GLU A CA 1
ATOM 656 C C . GLU A 1 82 ? -1.869 13.036 8.656 1.00 92.62 82 GLU A C 1
ATOM 658 O O . GLU A 1 82 ? -2.875 13.297 7.986 1.00 92.62 82 GLU A O 1
ATOM 663 N N . SER A 1 83 ? -0.634 13.097 8.151 1.00 91.31 83 SER A N 1
ATOM 664 C CA . SER A 1 83 ? -0.366 13.475 6.764 1.00 91.31 83 SER A CA 1
ATOM 665 C C . SER A 1 83 ? -0.945 12.436 5.798 1.00 91.31 83 SER A C 1
ATOM 667 O O . SER A 1 83 ? -1.630 12.795 4.841 1.00 91.31 83 SER A O 1
ATOM 669 N N . ASP A 1 84 ? -0.780 11.148 6.099 1.00 93.88 84 ASP A N 1
ATOM 670 C CA . ASP A 1 84 ? -1.281 10.047 5.273 1.00 93.88 84 ASP A CA 1
ATOM 671 C C . ASP A 1 84 ? -2.818 9.947 5.330 1.00 93.88 84 ASP A C 1
ATOM 673 O O . ASP A 1 84 ? -3.472 9.746 4.303 1.00 93.88 84 ASP A O 1
ATOM 677 N N . LEU A 1 85 ? -3.435 10.195 6.491 1.00 94.81 85 LEU A N 1
ATOM 678 C CA . LEU A 1 85 ? -4.892 10.316 6.615 1.00 94.81 85 LEU A CA 1
ATOM 679 C C . LEU A 1 85 ? -5.429 11.500 5.803 1.00 94.81 85 LEU A C 1
ATOM 681 O O . LEU A 1 85 ? -6.481 11.389 5.173 1.00 94.81 85 LEU A O 1
ATOM 685 N N . THR A 1 86 ? -4.708 12.621 5.786 1.00 94.19 86 THR A N 1
ATOM 686 C CA . THR A 1 86 ? -5.075 13.793 4.981 1.00 94.19 86 THR A CA 1
ATOM 687 C C . THR A 1 86 ? -4.998 13.475 3.491 1.00 94.19 86 THR A C 1
ATOM 689 O O . THR A 1 86 ? -5.988 13.677 2.793 1.00 94.19 86 THR A O 1
ATOM 692 N N . ARG A 1 87 ? -3.896 12.873 3.019 1.00 95.25 87 ARG A N 1
ATOM 693 C CA . ARG A 1 87 ? -3.752 12.403 1.626 1.00 95.25 87 ARG A CA 1
ATOM 694 C C . ARG A 1 87 ? -4.889 11.463 1.222 1.00 95.25 87 ARG A C 1
ATOM 696 O O . ARG A 1 87 ? -5.443 11.592 0.134 1.00 95.25 87 ARG A O 1
ATOM 703 N N . THR A 1 88 ? -5.295 10.578 2.128 1.00 96.06 88 THR A N 1
ATOM 704 C CA . THR A 1 88 ? -6.398 9.630 1.902 1.00 96.06 88 THR A CA 1
ATOM 705 C C . THR A 1 88 ? -7.752 10.318 1.766 1.00 96.06 88 THR A C 1
ATOM 707 O O . THR A 1 88 ? -8.553 9.946 0.910 1.00 96.06 88 THR A O 1
ATOM 710 N N . ARG A 1 89 ? -8.020 11.354 2.568 1.00 95.19 89 ARG A N 1
ATOM 711 C CA . ARG A 1 89 ? -9.238 12.165 2.418 1.00 95.19 89 ARG A CA 1
ATOM 712 C C . ARG A 1 89 ? -9.219 12.959 1.114 1.00 95.19 89 ARG A C 1
ATOM 714 O O . ARG A 1 89 ? -10.238 13.002 0.436 1.00 95.19 89 ARG A O 1
ATOM 721 N N . THR A 1 90 ? -8.075 13.530 0.735 1.00 95.62 90 THR A N 1
ATOM 722 C CA . THR A 1 90 ? -7.918 14.238 -0.545 1.00 95.62 90 THR A CA 1
ATOM 723 C C . THR A 1 90 ? -8.161 13.305 -1.730 1.00 95.62 90 THR A C 1
ATOM 725 O O . THR A 1 90 ? -8.884 13.671 -2.652 1.00 95.62 90 THR A O 1
ATOM 728 N N . MET A 1 91 ? -7.627 12.080 -1.682 1.00 96.25 91 MET A N 1
ATOM 729 C CA . MET A 1 91 ? -7.893 11.029 -2.673 1.00 96.25 91 MET A CA 1
ATOM 730 C C . MET A 1 91 ? -9.395 10.778 -2.819 1.00 96.25 91 MET A C 1
ATOM 732 O O . MET A 1 91 ? -9.926 10.877 -3.922 1.00 96.25 91 MET A O 1
ATOM 736 N N . GLN A 1 92 ? -10.093 10.549 -1.700 1.00 95.62 92 GLN A N 1
ATOM 737 C CA . GLN A 1 92 ? -11.540 10.337 -1.705 1.00 95.62 92 GLN A CA 1
ATOM 738 C C . GLN A 1 92 ? -12.302 11.535 -2.296 1.00 95.62 92 GLN A C 1
ATOM 740 O O . GLN A 1 92 ? -13.218 11.350 -3.093 1.00 95.62 92 GLN A O 1
ATOM 745 N N . GLN A 1 93 ? -11.933 12.761 -1.917 1.00 95.69 93 GLN A N 1
ATOM 746 C CA . GLN A 1 93 ? -12.564 13.993 -2.408 1.00 95.69 93 GLN A CA 1
ATOM 747 C C . GLN A 1 93 ? -12.344 14.218 -3.907 1.00 95.69 93 GLN A C 1
ATOM 749 O O . GLN A 1 93 ? -13.221 14.766 -4.570 1.00 95.69 93 GLN A O 1
ATOM 754 N N . SER A 1 94 ? -11.201 13.777 -4.430 1.00 95.19 94 SER A N 1
ATOM 755 C CA . SER A 1 94 ? -10.854 13.878 -5.853 1.00 95.19 94 SER A CA 1
ATOM 756 C C . SER A 1 94 ? -11.543 12.800 -6.699 1.00 95.19 94 SER A C 1
ATOM 758 O O . SER A 1 94 ? -11.486 12.844 -7.922 1.00 95.19 94 SER A O 1
ATOM 760 N N . GLY A 1 95 ? -12.215 11.831 -6.063 1.00 95.50 95 GLY A N 1
ATOM 761 C CA . GLY A 1 95 ? -12.953 10.772 -6.751 1.00 95.50 95 GLY A CA 1
ATOM 762 C C . GLY A 1 95 ? -12.071 9.695 -7.383 1.00 95.50 95 GLY A C 1
ATOM 763 O O . GLY A 1 95 ? -12.563 8.939 -8.216 1.00 95.50 95 GLY A O 1
ATOM 764 N N . VAL A 1 96 ? -10.796 9.613 -6.991 1.00 96.56 96 VAL A N 1
ATOM 765 C CA . VAL A 1 96 ? -9.861 8.584 -7.464 1.00 96.56 96 VAL A CA 1
ATOM 766 C C . VAL A 1 96 ? -9.676 7.471 -6.432 1.00 96.56 96 VAL A C 1
ATOM 768 O O . VAL A 1 96 ? -9.979 7.630 -5.249 1.00 96.56 96 VAL A O 1
ATOM 771 N N . GLY A 1 97 ? -9.177 6.325 -6.885 1.00 96.19 97 GLY A N 1
ATOM 772 C CA . GLY A 1 97 ? -9.136 5.094 -6.109 1.00 96.19 97 GLY A CA 1
ATOM 773 C C . GLY A 1 97 ? -7.898 4.896 -5.240 1.00 96.19 97 GLY A C 1
ATOM 774 O O . GLY A 1 97 ? -7.963 4.143 -4.268 1.00 96.19 97 GLY A O 1
ATOM 775 N N . ALA A 1 98 ? -6.774 5.539 -5.557 1.00 96.69 98 ALA A N 1
ATOM 776 C CA . ALA A 1 98 ? -5.524 5.348 -4.826 1.00 96.69 98 ALA A CA 1
ATOM 777 C C . ALA A 1 98 ? -4.694 6.635 -4.707 1.00 96.69 98 ALA A C 1
ATOM 779 O O . ALA A 1 98 ? -4.793 7.544 -5.532 1.00 96.69 98 ALA A O 1
ATOM 780 N N . TRP A 1 99 ? -3.836 6.702 -3.688 1.00 96.19 99 TRP A N 1
ATOM 781 C CA . TRP A 1 99 ? -2.764 7.689 -3.598 1.00 96.19 99 TRP A CA 1
ATOM 782 C C . TRP A 1 99 ? -1.439 7.048 -3.210 1.00 96.19 99 TRP A C 1
ATOM 784 O O . TRP A 1 99 ? -1.416 6.028 -2.523 1.00 96.19 99 TRP A O 1
ATOM 794 N N . ARG A 1 100 ? -0.328 7.676 -3.608 1.00 93.94 100 ARG A N 1
ATOM 795 C CA . ARG A 1 100 ? 1.036 7.218 -3.292 1.00 93.94 100 ARG A CA 1
ATOM 796 C C . ARG A 1 100 ? 2.040 8.364 -3.209 1.00 93.94 100 ARG A C 1
ATOM 798 O O . ARG A 1 100 ? 1.774 9.463 -3.697 1.00 93.94 100 ARG A O 1
ATOM 805 N N . VAL A 1 101 ? 3.215 8.067 -2.658 1.00 90.94 101 VAL A N 1
ATOM 806 C CA . VAL A 1 101 ? 4.415 8.912 -2.731 1.00 90.94 101 VAL A CA 1
ATOM 807 C C . VAL A 1 101 ? 5.525 8.108 -3.421 1.00 90.94 101 VAL A C 1
ATOM 809 O O . VAL A 1 101 ? 6.021 7.147 -2.829 1.00 90.94 101 VAL A O 1
ATOM 812 N N . PRO A 1 102 ? 5.920 8.451 -4.660 1.00 88.06 102 PRO A N 1
ATOM 813 C CA . PRO A 1 102 ? 7.056 7.807 -5.307 1.00 88.06 102 PRO A CA 1
ATOM 814 C C . PRO A 1 102 ? 8.367 8.124 -4.583 1.00 88.06 102 PRO A C 1
ATOM 816 O O . PRO A 1 102 ? 8.563 9.241 -4.099 1.00 88.06 102 PRO A O 1
ATOM 819 N N . ASN A 1 103 ? 9.290 7.164 -4.557 1.00 80.75 103 ASN A N 1
ATOM 820 C CA . ASN A 1 103 ? 10.587 7.303 -3.893 1.00 80.75 103 ASN A CA 1
ATOM 821 C C . ASN A 1 103 ? 11.738 7.144 -4.904 1.00 80.75 103 ASN A C 1
ATOM 823 O O . ASN A 1 103 ? 11.719 6.191 -5.689 1.00 80.75 103 ASN A O 1
ATOM 827 N N . PRO A 1 104 ? 12.753 8.028 -4.925 1.00 73.06 104 PRO A N 1
ATOM 828 C CA . PRO A 1 104 ? 13.969 7.783 -5.693 1.00 73.06 104 PRO A CA 1
ATOM 829 C C . PRO A 1 104 ? 14.737 6.585 -5.114 1.00 73.06 104 PRO A C 1
ATOM 831 O O . PRO A 1 104 ? 15.418 6.694 -4.098 1.00 73.06 104 PRO A O 1
ATOM 834 N N . ARG A 1 105 ? 14.641 5.432 -5.779 1.00 74.50 105 ARG A N 1
ATOM 835 C CA . ARG A 1 105 ? 15.413 4.224 -5.460 1.00 74.50 105 ARG A CA 1
ATOM 836 C C . ARG A 1 105 ? 16.250 3.820 -6.658 1.00 74.50 105 ARG A C 1
ATOM 838 O O . ARG A 1 105 ? 15.674 3.573 -7.713 1.00 74.50 105 ARG A O 1
ATOM 845 N N . ASP A 1 106 ? 17.567 3.775 -6.484 1.00 72.88 106 ASP A N 1
ATOM 846 C CA . ASP A 1 106 ? 18.498 3.337 -7.525 1.00 72.88 106 ASP A CA 1
ATOM 847 C C . ASP A 1 106 ? 18.399 1.817 -7.728 1.00 72.88 106 ASP A C 1
ATOM 849 O O . ASP A 1 106 ? 18.575 1.047 -6.782 1.00 72.88 106 ASP A O 1
ATOM 853 N N . TYR A 1 107 ? 18.068 1.395 -8.948 1.00 67.69 107 TYR A N 1
ATOM 854 C CA . TYR A 1 107 ? 17.974 -0.015 -9.344 1.00 67.69 107 TYR A CA 1
ATOM 855 C C . TYR A 1 107 ? 19.198 -0.506 -10.123 1.00 67.69 107 TYR A C 1
ATOM 857 O O . TYR A 1 107 ? 19.297 -1.704 -10.390 1.00 67.69 107 TYR A O 1
ATOM 865 N N . THR A 1 108 ? 20.100 0.391 -10.529 1.00 67.50 108 THR A N 1
ATOM 866 C CA . THR A 1 108 ? 21.236 0.070 -11.406 1.00 67.50 108 THR A CA 1
ATOM 867 C C . THR A 1 108 ? 22.596 0.268 -10.741 1.00 67.50 108 THR A C 1
ATOM 869 O O . THR A 1 108 ? 23.613 0.011 -11.383 1.00 67.50 108 THR A O 1
ATOM 872 N N . ASP A 1 109 ? 22.621 0.691 -9.471 1.00 69.44 109 ASP A N 1
ATOM 873 C CA . ASP A 1 109 ? 23.824 1.003 -8.676 1.00 69.44 109 ASP A CA 1
ATOM 874 C C . ASP A 1 109 ? 24.757 2.045 -9.340 1.00 69.44 109 ASP A C 1
ATOM 876 O O . ASP A 1 109 ? 25.921 2.212 -8.963 1.00 69.44 109 ASP A O 1
ATOM 880 N N . ASP A 1 110 ? 24.251 2.756 -10.350 1.00 70.25 110 ASP A N 1
ATOM 881 C CA . ASP A 1 110 ? 24.935 3.799 -11.116 1.00 70.25 110 ASP A CA 1
ATOM 882 C C . ASP A 1 110 ? 24.070 5.064 -11.277 1.00 70.25 110 ASP A C 1
ATOM 884 O O . ASP A 1 110 ? 24.394 5.953 -12.071 1.00 70.25 110 ASP A O 1
ATOM 888 N N . TYR A 1 111 ? 22.976 5.146 -10.510 1.00 68.38 111 TYR A N 1
ATOM 889 C CA . TYR A 1 111 ? 21.994 6.227 -10.468 1.00 68.38 111 TYR A CA 1
ATOM 890 C C . TYR A 1 111 ? 21.310 6.547 -11.803 1.00 68.38 111 TYR A C 1
ATOM 892 O O . TYR A 1 111 ? 20.679 7.600 -11.941 1.00 68.38 111 TYR A O 1
ATOM 900 N N . ARG A 1 112 ? 21.397 5.658 -12.801 1.00 64.25 112 ARG A N 1
ATOM 901 C CA . ARG A 1 112 ? 20.691 5.849 -14.077 1.00 64.25 112 ARG A CA 1
ATOM 902 C C . ARG A 1 112 ? 19.188 5.641 -13.939 1.00 64.25 112 ARG A C 1
ATOM 904 O O . ARG A 1 112 ? 18.429 6.283 -14.663 1.00 64.25 112 ARG A O 1
ATOM 911 N N . ILE A 1 113 ? 18.754 4.769 -13.025 1.00 66.94 113 ILE A N 1
ATOM 912 C CA . ILE A 1 113 ? 17.342 4.431 -12.813 1.00 66.94 113 ILE A CA 1
ATOM 913 C C . ILE A 1 113 ? 17.003 4.574 -11.331 1.00 66.94 113 ILE A C 1
ATOM 915 O O . ILE A 1 113 ? 17.117 3.626 -10.562 1.00 66.94 113 ILE A O 1
ATOM 919 N N . CYS A 1 114 ? 16.545 5.769 -10.950 1.00 73.69 114 CYS A N 1
ATOM 920 C CA . CYS A 1 114 ? 16.190 6.115 -9.573 1.00 73.69 114 CYS A CA 1
ATOM 921 C C . CYS A 1 114 ? 14.682 6.337 -9.412 1.00 73.69 114 CYS A C 1
ATOM 923 O O . CYS A 1 114 ? 14.238 7.487 -9.359 1.00 73.69 114 CYS A O 1
ATOM 925 N N . TYR A 1 115 ? 13.867 5.277 -9.376 1.00 81.50 115 TYR A N 1
ATOM 926 C CA . TYR A 1 115 ? 12.413 5.453 -9.297 1.00 81.50 115 TYR A CA 1
ATOM 927 C C . TYR A 1 115 ? 11.628 4.234 -8.820 1.00 81.50 115 TYR A C 1
ATOM 929 O O . TYR A 1 115 ? 11.552 3.226 -9.516 1.00 81.50 115 TYR A O 1
ATOM 937 N N . GLN A 1 116 ? 10.945 4.375 -7.688 1.00 82.69 116 GLN A N 1
ATOM 938 C CA . GLN A 1 116 ? 9.974 3.412 -7.197 1.00 82.69 116 GLN A CA 1
ATOM 939 C C . GLN A 1 116 ? 8.579 4.062 -7.141 1.00 82.69 116 GLN A C 1
ATOM 941 O O . GLN A 1 116 ? 8.393 5.009 -6.373 1.00 82.69 116 GLN A O 1
ATOM 946 N N . PRO A 1 117 ? 7.594 3.562 -7.911 1.00 84.25 117 PRO A N 1
ATOM 947 C CA . PRO A 1 117 ? 6.254 4.147 -7.954 1.00 84.25 117 PRO A CA 1
ATOM 948 C C . PRO A 1 117 ? 5.486 3.968 -6.638 1.00 84.25 117 PRO A C 1
ATOM 950 O O . PRO A 1 117 ? 4.807 4.885 -6.188 1.00 84.25 117 PRO A O 1
ATOM 953 N N . PHE A 1 118 ? 5.589 2.786 -6.023 1.00 83.38 118 PHE A N 1
ATOM 954 C CA . PHE A 1 118 ? 4.916 2.430 -4.774 1.00 83.38 118 PHE A CA 1
ATOM 955 C C . PHE A 1 118 ? 5.919 2.007 -3.716 1.00 83.38 118 PHE A C 1
ATOM 957 O O . PHE A 1 118 ? 6.703 1.086 -3.945 1.00 83.38 118 PHE A O 1
ATOM 964 N N . VAL A 1 119 ? 5.820 2.599 -2.531 1.00 83.44 119 VAL A N 1
ATOM 965 C CA . VAL A 1 119 ? 6.481 2.084 -1.334 1.00 83.44 119 VAL A CA 1
ATOM 966 C C . VAL A 1 119 ? 5.428 1.384 -0.488 1.00 83.44 119 VAL A C 1
ATOM 968 O O . VAL A 1 119 ? 4.399 1.974 -0.156 1.00 83.44 119 VAL A O 1
ATOM 971 N N . GLY A 1 120 ? 5.674 0.122 -0.128 1.00 84.25 120 GLY A N 1
ATOM 972 C CA . GLY A 1 120 ? 4.696 -0.700 0.594 1.00 84.25 120 GLY A CA 1
ATOM 973 C C . GLY A 1 120 ? 4.310 -0.177 1.979 1.00 84.25 120 GLY A C 1
ATOM 974 O O . GLY A 1 120 ? 3.371 -0.692 2.578 1.00 84.25 120 GLY A O 1
ATOM 975 N N . CYS A 1 121 ? 5.001 0.850 2.470 1.00 85.44 121 CYS A N 1
ATOM 976 C CA . CYS A 1 121 ? 4.794 1.470 3.769 1.00 85.44 121 CYS A CA 1
ATOM 977 C C . CYS A 1 121 ? 4.196 2.881 3.736 1.00 85.44 121 CYS A C 1
ATOM 979 O O . CYS A 1 121 ? 4.149 3.529 4.783 1.00 85.44 121 CYS A O 1
ATOM 981 N N . GLN A 1 122 ? 3.807 3.397 2.566 1.00 90.19 122 GLN A N 1
ATOM 982 C CA . GLN A 1 122 ? 3.267 4.753 2.442 1.00 90.19 122 GLN A CA 1
ATOM 983 C C . GLN A 1 122 ? 2.345 4.893 1.230 1.00 90.19 122 GLN A C 1
ATOM 985 O O . GLN A 1 122 ? 2.751 5.368 0.167 1.00 90.19 122 GLN A O 1
ATOM 990 N N . PHE A 1 123 ? 1.090 4.488 1.391 1.00 94.31 123 PHE A N 1
ATOM 991 C CA . PHE A 1 123 ? 0.053 4.710 0.385 1.00 94.31 123 PHE A CA 1
ATOM 992 C C . PHE A 1 123 ? -1.338 4.474 0.974 1.00 94.31 123 PHE A C 1
ATOM 994 O O . PHE A 1 123 ? -1.486 3.942 2.080 1.00 94.31 123 PHE A O 1
ATOM 1001 N N . GLY A 1 124 ? -2.369 4.833 0.218 1.00 95.56 124 GLY A N 1
ATOM 1002 C CA . GLY A 1 124 ? -3.740 4.514 0.584 1.00 95.56 124 GLY A CA 1
ATOM 1003 C C . GLY A 1 124 ? -4.621 4.253 -0.621 1.00 95.56 124 GLY A C 1
ATOM 1004 O O . GLY A 1 124 ? -4.301 4.633 -1.746 1.00 95.56 124 GLY A O 1
ATOM 1005 N N . VAL A 1 125 ? -5.716 3.547 -0.367 1.00 96.38 125 VAL A N 1
ATOM 1006 C CA . VAL A 1 125 ? -6.664 3.100 -1.386 1.00 96.38 125 VAL A CA 1
ATOM 1007 C C . VAL A 1 125 ? -8.094 3.188 -0.871 1.00 96.38 125 VAL A C 1
ATOM 1009 O O . VAL A 1 125 ? -8.361 3.059 0.330 1.00 96.38 125 VAL A O 1
ATOM 1012 N N . GLN A 1 126 ? -9.033 3.349 -1.793 1.00 96.81 126 GLN A N 1
ATOM 1013 C CA . GLN A 1 126 ? -10.421 2.994 -1.557 1.00 96.81 126 GLN A CA 1
ATOM 1014 C C . GLN A 1 126 ? -10.502 1.464 -1.406 1.00 96.81 126 GLN A C 1
ATOM 1016 O O . GLN A 1 126 ? -9.989 0.700 -2.223 1.00 96.81 126 GLN A O 1
ATOM 1021 N N . GLY A 1 127 ? -11.118 0.993 -0.329 1.00 94.94 127 GLY A N 1
ATOM 1022 C CA . GLY A 1 127 ? -11.362 -0.427 -0.116 1.00 94.94 127 GLY A CA 1
ATOM 1023 C C . GLY A 1 127 ? -12.467 -0.947 -1.040 1.00 94.94 127 GLY A C 1
ATOM 1024 O O . GLY A 1 127 ? -13.441 -0.246 -1.333 1.00 94.94 127 GLY A O 1
ATOM 1025 N N . GLY A 1 128 ? -12.313 -2.184 -1.506 1.00 92.94 128 GLY A N 1
ATOM 1026 C CA . GLY A 1 128 ? -13.168 -2.814 -2.515 1.00 92.94 128 GLY A CA 1
ATOM 1027 C C . GLY A 1 128 ? -12.682 -2.648 -3.959 1.00 92.94 128 GLY A C 1
ATOM 1028 O O . GLY A 1 128 ? -13.324 -3.154 -4.867 1.00 92.94 128 GLY A O 1
ATOM 1029 N N . LEU A 1 129 ? -11.551 -1.976 -4.207 1.00 90.12 129 LEU A N 1
ATOM 1030 C CA . LEU A 1 129 ? -10.978 -1.913 -5.563 1.00 90.12 129 LEU A CA 1
ATOM 1031 C C . LEU A 1 129 ? -10.325 -3.236 -5.984 1.00 90.12 129 LEU A C 1
ATOM 1033 O O . LEU A 1 129 ? -10.213 -3.550 -7.166 1.00 90.12 129 LEU A O 1
ATOM 1037 N N . LEU A 1 130 ? -9.895 -4.032 -5.004 1.00 89.56 130 LEU A N 1
ATOM 1038 C CA . LEU A 1 130 ? -9.339 -5.367 -5.199 1.00 89.56 130 LEU A CA 1
ATOM 1039 C C . LEU A 1 130 ? -10.224 -6.381 -4.469 1.00 89.56 130 LEU A C 1
ATOM 1041 O O . LEU A 1 130 ? -9.832 -6.934 -3.442 1.00 89.56 130 LEU A O 1
ATOM 1045 N N . ASP A 1 131 ? -11.425 -6.602 -5.015 1.00 82.44 131 ASP A N 1
ATOM 1046 C CA . ASP A 1 131 ? -12.496 -7.426 -4.425 1.00 82.44 131 ASP A CA 1
ATOM 1047 C C . ASP A 1 131 ? -12.049 -8.834 -3.990 1.00 82.44 131 ASP A C 1
ATOM 1049 O O . ASP A 1 131 ? -12.585 -9.373 -3.024 1.00 82.44 131 ASP A O 1
ATOM 1053 N N . ASP A 1 132 ? -11.040 -9.410 -4.652 1.00 88.06 132 ASP A N 1
ATOM 1054 C CA . ASP A 1 132 ? -10.434 -10.687 -4.262 1.00 88.06 132 ASP A CA 1
ATOM 1055 C C . ASP A 1 132 ? -8.909 -10.577 -4.090 1.00 88.06 132 ASP A C 1
ATOM 1057 O O . ASP A 1 132 ? -8.110 -11.290 -4.707 1.00 88.06 132 ASP A O 1
ATOM 1061 N N . VAL A 1 133 ? -8.475 -9.626 -3.252 1.00 93.69 133 VAL A N 1
ATOM 1062 C CA . VAL A 1 133 ? -7.048 -9.423 -2.946 1.00 93.69 133 VAL A CA 1
ATOM 1063 C C . VAL A 1 133 ? -6.389 -10.694 -2.409 1.00 93.69 133 VAL A C 1
ATOM 1065 O O . VAL A 1 133 ? -5.212 -10.936 -2.671 1.00 93.69 133 VAL A O 1
ATOM 1068 N N . ARG A 1 134 ? -7.142 -11.548 -1.704 1.00 92.94 134 ARG A N 1
ATOM 1069 C CA . ARG A 1 134 ? -6.628 -12.818 -1.192 1.00 92.94 134 ARG A CA 1
ATOM 1070 C C . ARG A 1 134 ? -6.280 -13.775 -2.328 1.00 92.94 134 ARG A C 1
ATOM 1072 O O . ARG A 1 134 ? -5.165 -14.294 -2.338 1.00 92.94 134 ARG A O 1
ATOM 1079 N N . LEU A 1 135 ? -7.186 -13.980 -3.285 1.00 94.62 135 LEU A N 1
ATOM 1080 C CA . LEU A 1 135 ? -6.899 -14.799 -4.461 1.00 94.62 135 LEU A CA 1
ATOM 1081 C C . LEU A 1 135 ? -5.753 -14.210 -5.284 1.00 94.62 135 LEU A C 1
ATOM 1083 O O . LEU A 1 135 ? -4.911 -14.960 -5.774 1.00 94.62 135 LEU A O 1
ATOM 1087 N N . LEU A 1 136 ? -5.680 -12.880 -5.408 1.00 95.19 136 LEU A N 1
ATOM 1088 C CA . LEU A 1 136 ? -4.596 -12.215 -6.131 1.00 95.19 136 LEU A CA 1
ATOM 1089 C C . LEU A 1 136 ? -3.232 -12.452 -5.464 1.00 95.19 136 LEU A C 1
ATOM 1091 O O . LEU A 1 136 ? -2.270 -12.767 -6.161 1.00 95.19 136 LEU A O 1
ATOM 1095 N N . LEU A 1 137 ? -3.154 -12.343 -4.134 1.00 94.38 137 LEU A N 1
ATOM 1096 C CA . LEU A 1 137 ? -1.959 -12.664 -3.348 1.00 94.38 137 LEU A CA 1
ATOM 1097 C C . LEU A 1 137 ? -1.556 -14.135 -3.526 1.00 94.38 137 LEU A C 1
ATOM 1099 O O . LEU A 1 137 ? -0.403 -14.419 -3.848 1.00 94.38 137 LEU A O 1
ATOM 1103 N N . ASP A 1 138 ? -2.502 -15.065 -3.368 1.00 93.69 138 ASP A N 1
ATOM 1104 C CA . ASP A 1 138 ? -2.233 -16.503 -3.480 1.00 93.69 138 ASP A CA 1
ATOM 1105 C C . ASP A 1 138 ? -1.780 -16.879 -4.907 1.00 93.69 138 ASP A C 1
ATOM 1107 O O . ASP A 1 138 ? -0.802 -17.614 -5.080 1.00 93.69 138 ASP A O 1
ATOM 1111 N N . ALA A 1 139 ? -2.426 -16.323 -5.938 1.00 94.75 139 ALA A N 1
ATOM 1112 C CA . ALA A 1 139 ? -2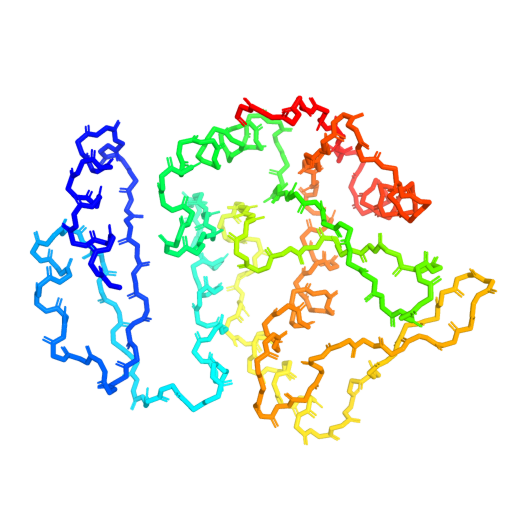.040 -16.519 -7.333 1.00 94.75 139 ALA A CA 1
ATOM 1113 C C . ALA A 1 139 ? -0.650 -15.935 -7.621 1.00 94.75 139 ALA A C 1
ATOM 1115 O O . ALA A 1 139 ? 0.199 -16.622 -8.192 1.00 94.75 139 ALA A O 1
ATOM 1116 N N . PHE A 1 140 ? -0.389 -14.697 -7.197 1.00 94.06 140 PHE A N 1
ATOM 1117 C CA . PHE A 1 140 ? 0.907 -14.046 -7.366 1.00 94.06 140 PHE A CA 1
ATOM 1118 C C . PHE A 1 140 ? 2.036 -14.861 -6.729 1.00 94.06 140 PHE A C 1
ATOM 1120 O O . PHE A 1 140 ? 3.016 -15.188 -7.403 1.00 94.06 140 PHE A O 1
ATOM 1127 N N . THR A 1 141 ? 1.873 -15.265 -5.467 1.00 92.75 141 THR A N 1
ATOM 1128 C CA . THR A 1 141 ? 2.856 -16.087 -4.754 1.00 92.75 141 THR A CA 1
ATOM 1129 C C . THR A 1 141 ? 3.073 -17.424 -5.455 1.00 92.75 141 THR A C 1
ATOM 1131 O O . THR A 1 141 ? 4.218 -17.836 -5.647 1.00 92.75 141 THR A O 1
ATOM 1134 N N . TRP A 1 142 ? 2.007 -18.089 -5.908 1.00 94.31 142 TRP A N 1
ATOM 1135 C CA . TRP A 1 142 ? 2.136 -19.342 -6.648 1.00 94.31 142 TRP A CA 1
ATOM 1136 C C . TRP A 1 142 ? 2.917 -19.165 -7.958 1.00 94.31 142 TRP A C 1
ATOM 1138 O O . TRP A 1 142 ? 3.824 -19.949 -8.248 1.00 94.31 142 TRP A O 1
ATOM 1148 N N . HIS A 1 143 ? 2.623 -18.118 -8.735 1.00 94.31 143 HIS A N 1
ATOM 1149 C CA . HIS A 1 143 ? 3.345 -17.816 -9.972 1.00 94.31 143 HIS A CA 1
ATOM 1150 C C . HIS A 1 143 ? 4.820 -17.481 -9.712 1.00 94.31 143 HIS A C 1
ATOM 1152 O O . HIS A 1 143 ? 5.685 -17.970 -10.444 1.00 94.31 143 HIS A O 1
ATOM 1158 N N . ALA A 1 144 ? 5.122 -16.728 -8.650 1.00 92.31 144 ALA A N 1
ATOM 1159 C CA . ALA A 1 144 ? 6.489 -16.427 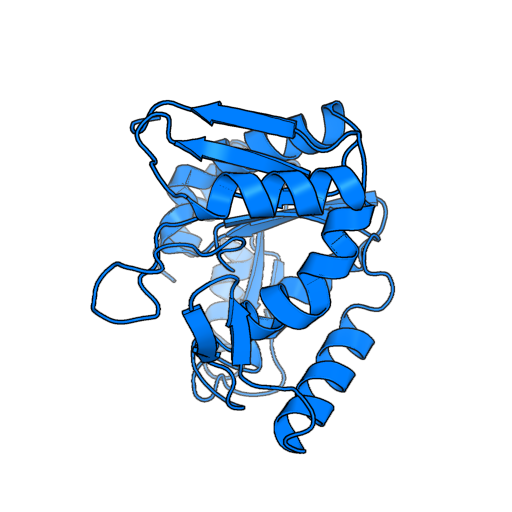-8.232 1.00 92.31 144 ALA A CA 1
ATOM 1160 C C . ALA A 1 144 ? 7.261 -17.700 -7.846 1.00 92.31 144 ALA A C 1
ATOM 1162 O O . ALA A 1 144 ? 8.356 -17.939 -8.352 1.00 92.31 144 ALA A O 1
ATOM 1163 N N . MET A 1 145 ? 6.660 -18.581 -7.036 1.00 91.25 145 MET A N 1
ATOM 1164 C CA . MET A 1 145 ? 7.253 -19.871 -6.650 1.00 91.25 145 MET A CA 1
ATOM 1165 C C . MET A 1 145 ? 7.519 -20.793 -7.846 1.00 91.25 145 MET A C 1
ATOM 1167 O O . MET A 1 145 ? 8.401 -21.649 -7.788 1.00 91.25 145 MET A O 1
ATOM 1171 N N . LYS A 1 146 ? 6.747 -20.652 -8.928 1.00 94.25 146 LYS A N 1
ATOM 1172 C CA . LYS A 1 146 ? 6.923 -21.416 -10.170 1.00 94.25 146 LYS A CA 1
ATOM 1173 C C . LYS A 1 146 ? 7.850 -20.741 -11.183 1.00 94.25 146 LYS A C 1
ATOM 1175 O O . LYS A 1 146 ? 8.007 -21.292 -12.269 1.00 94.25 146 LYS A O 1
ATOM 1180 N N . GLY A 1 147 ? 8.430 -19.582 -10.860 1.00 91.50 147 GLY A N 1
ATOM 1181 C CA . GLY A 1 147 ? 9.288 -18.827 -11.778 1.00 91.50 147 GLY A CA 1
ATOM 1182 C C . GLY A 1 147 ? 8.552 -18.351 -13.034 1.00 91.50 147 GLY A C 1
ATOM 1183 O O . GLY A 1 147 ? 9.142 -18.295 -14.105 1.00 91.50 147 GLY A O 1
ATOM 1184 N N . ARG A 1 148 ? 7.243 -18.083 -12.925 1.00 92.50 148 ARG A N 1
ATOM 1185 C CA . ARG A 1 148 ? 6.382 -17.683 -14.055 1.00 92.50 148 ARG A CA 1
ATOM 1186 C C . ARG A 1 148 ? 6.225 -16.174 -14.210 1.00 92.50 148 ARG A C 1
ATOM 1188 O O . ARG A 1 148 ? 5.578 -15.739 -15.155 1.00 92.50 148 ARG A O 1
ATOM 1195 N N . LEU A 1 149 ? 6.736 -15.402 -13.258 1.00 90.81 149 LEU A N 1
ATOM 1196 C CA . LEU A 1 149 ? 6.764 -13.948 -13.332 1.00 90.81 149 LEU A CA 1
ATOM 1197 C C . LEU A 1 149 ? 8.126 -13.537 -13.878 1.00 90.81 149 LEU A C 1
ATOM 1199 O O . LEU A 1 149 ? 9.139 -14.020 -13.371 1.00 90.81 149 LEU A O 1
ATOM 1203 N N . ASP A 1 150 ? 8.136 -12.673 -14.890 1.00 88.06 150 ASP A N 1
ATOM 1204 C CA . ASP A 1 150 ? 9.372 -12.075 -15.387 1.00 88.06 150 ASP A CA 1
ATOM 1205 C C . ASP A 1 150 ? 9.964 -11.196 -14.274 1.00 88.06 150 ASP A C 1
ATOM 1207 O O . ASP A 1 150 ? 9.306 -10.250 -13.837 1.00 88.06 150 ASP A O 1
ATOM 1211 N N . PRO A 1 151 ? 11.170 -11.504 -13.766 1.00 87.75 151 PRO A N 1
ATOM 1212 C CA . PRO A 1 151 ? 11.801 -10.715 -12.721 1.00 87.75 151 PRO A CA 1
ATOM 1213 C C . PRO A 1 151 ? 12.462 -9.448 -13.280 1.00 87.75 151 PRO A C 1
ATOM 1215 O O . PRO A 1 151 ? 13.311 -8.868 -12.607 1.00 87.75 151 PRO A O 1
ATOM 1218 N N . SER A 1 152 ? 12.146 -9.041 -14.509 1.00 87.38 152 SER A N 1
ATOM 1219 C CA . SER A 1 152 ? 12.700 -7.866 -15.166 1.00 87.38 152 SER A CA 1
ATOM 1220 C C . SER A 1 152 ? 11.626 -7.016 -15.839 1.00 87.38 152 SER A C 1
ATOM 1222 O O . SER A 1 152 ? 10.536 -7.479 -16.166 1.00 87.38 152 SER A O 1
ATOM 1224 N N . VAL A 1 153 ? 11.946 -5.741 -16.039 1.00 81.31 153 VAL A N 1
ATOM 1225 C CA . VAL A 1 153 ? 11.145 -4.795 -16.816 1.00 81.31 153 VAL A CA 1
ATOM 1226 C C . VAL A 1 153 ? 11.993 -4.246 -17.953 1.00 81.31 153 VAL A C 1
ATOM 1228 O O . VAL A 1 153 ? 13.171 -3.942 -17.773 1.00 81.31 153 VAL A O 1
ATOM 1231 N N . ILE A 1 154 ? 11.409 -4.117 -19.143 1.00 81.50 154 ILE A N 1
ATOM 1232 C CA . ILE A 1 154 ? 12.091 -3.482 -20.270 1.00 81.50 154 ILE A CA 1
ATOM 1233 C C . ILE A 1 154 ? 11.931 -1.973 -20.125 1.00 81.50 154 ILE A C 1
ATOM 1235 O O . ILE A 1 154 ? 10.852 -1.429 -20.356 1.00 81.50 154 ILE A O 1
ATOM 1239 N N . MET A 1 155 ? 13.018 -1.302 -19.761 1.00 74.00 155 MET A N 1
ATOM 1240 C CA . MET A 1 155 ? 13.047 0.150 -19.643 1.00 74.00 155 MET A CA 1
ATOM 1241 C C . MET A 1 155 ? 13.456 0.776 -20.985 1.00 74.00 155 MET A C 1
ATOM 1243 O O . MET A 1 155 ? 14.468 0.357 -21.568 1.00 74.00 155 MET A O 1
ATOM 1247 N N . PRO A 1 156 ? 12.709 1.776 -21.498 1.00 70.19 156 PRO A N 1
ATOM 1248 C CA . PRO A 1 156 ? 13.056 2.453 -22.743 1.00 70.19 156 PRO A CA 1
ATOM 1249 C C . PRO A 1 156 ? 14.493 2.988 -22.717 1.00 70.19 156 PRO A C 1
ATOM 1251 O O . PRO A 1 156 ? 14.867 3.747 -21.830 1.00 70.19 156 PRO A O 1
ATOM 1254 N N . GLY A 1 157 ? 15.313 2.570 -23.684 1.00 73.56 157 GLY A N 1
ATOM 1255 C CA . GLY A 1 157 ? 16.716 2.990 -23.791 1.00 73.56 157 GLY A CA 1
ATOM 1256 C C . GLY A 1 157 ? 17.703 2.295 -22.841 1.00 73.56 157 GLY A C 1
ATOM 1257 O O . GLY A 1 157 ? 18.904 2.504 -22.991 1.00 73.56 157 GLY A O 1
ATOM 1258 N N . CYS A 1 158 ? 17.243 1.442 -21.918 1.00 73.75 158 CYS A N 1
ATOM 1259 C CA . CYS A 1 158 ? 18.108 0.723 -20.969 1.00 73.75 158 CYS A CA 1
ATOM 1260 C C . CYS A 1 158 ? 18.088 -0.805 -21.150 1.00 73.75 158 CYS A C 1
ATOM 1262 O O . CYS A 1 158 ? 18.987 -1.484 -20.661 1.00 73.75 158 CYS A O 1
ATOM 1264 N N . GLY A 1 159 ? 17.103 -1.352 -21.872 1.00 81.31 159 GLY A N 1
ATOM 1265 C CA . GLY A 1 159 ? 16.926 -2.801 -22.007 1.00 81.31 159 GLY A CA 1
ATOM 1266 C C . GLY A 1 159 ? 16.286 -3.426 -20.759 1.00 81.31 159 GLY A C 1
ATOM 1267 O O . GLY A 1 159 ? 15.633 -2.714 -19.993 1.00 81.31 159 GLY A O 1
ATOM 1268 N N . PRO A 1 160 ? 16.406 -4.753 -20.566 1.00 84.56 160 PRO A N 1
ATOM 1269 C CA . PRO A 1 160 ? 15.878 -5.428 -19.384 1.00 84.56 160 PRO A CA 1
ATOM 1270 C C . PRO A 1 160 ? 16.601 -4.985 -18.106 1.00 84.56 160 PRO A C 1
ATOM 1272 O O . PRO A 1 160 ? 17.821 -5.104 -18.003 1.00 84.56 160 PRO A O 1
ATOM 1275 N N . VAL A 1 161 ? 15.838 -4.517 -17.122 1.00 82.88 161 VAL A N 1
ATOM 1276 C CA . VAL A 1 161 ? 16.307 -4.100 -15.795 1.00 82.88 161 VAL A CA 1
ATOM 1277 C C . VAL A 1 161 ? 15.700 -5.041 -14.756 1.00 82.88 161 VAL A C 1
ATOM 1279 O O . VAL A 1 161 ? 14.486 -5.257 -14.785 1.00 82.88 161 VAL A O 1
ATOM 1282 N N . PRO A 1 162 ? 16.497 -5.634 -13.850 1.00 82.31 162 PRO A N 1
ATOM 1283 C CA . PRO A 1 162 ? 15.970 -6.544 -12.845 1.00 82.31 162 PRO A CA 1
ATOM 1284 C C . PRO A 1 162 ? 15.080 -5.802 -11.842 1.00 82.31 162 PRO A C 1
ATOM 1286 O O . PRO A 1 162 ? 15.441 -4.755 -11.309 1.00 82.31 162 PRO A O 1
ATOM 1289 N N . LEU A 1 163 ? 13.930 -6.390 -11.531 1.00 81.75 163 LEU A N 1
ATOM 1290 C CA . LEU A 1 163 ? 13.092 -5.976 -10.418 1.00 81.75 163 LEU A CA 1
ATOM 1291 C C . LEU A 1 163 ? 13.669 -6.565 -9.126 1.00 81.75 163 LEU A C 1
ATOM 1293 O O . LEU A 1 163 ? 13.897 -7.774 -9.010 1.00 81.75 163 LEU A O 1
ATOM 1297 N N . GLY A 1 164 ? 13.926 -5.704 -8.143 1.00 78.94 164 GLY A N 1
ATOM 1298 C CA . GLY A 1 164 ? 14.388 -6.126 -6.821 1.00 78.94 164 GLY A CA 1
ATOM 1299 C C . GLY A 1 164 ? 13.361 -7.004 -6.099 1.00 78.94 164 GLY A C 1
ATOM 1300 O O . GLY A 1 164 ? 12.171 -6.970 -6.403 1.00 78.94 164 GLY A O 1
ATOM 1301 N N . ASN A 1 165 ? 13.826 -7.780 -5.116 1.00 83.44 165 ASN A N 1
ATOM 1302 C CA . ASN A 1 165 ? 12.970 -8.500 -4.163 1.00 83.44 165 ASN A CA 1
ATOM 1303 C C . ASN A 1 165 ? 11.932 -9.465 -4.787 1.00 83.44 165 ASN A C 1
ATOM 1305 O O . ASN A 1 165 ? 10.917 -9.779 -4.174 1.00 83.44 165 ASN A O 1
AT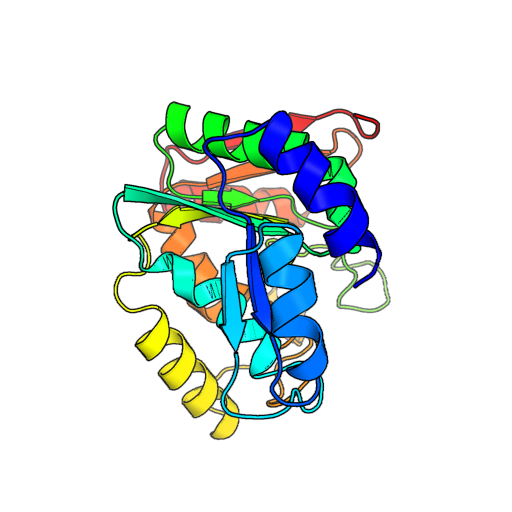OM 1309 N N . HIS A 1 166 ? 12.191 -9.990 -5.990 1.00 87.56 166 HIS A N 1
ATOM 1310 C CA . HIS A 1 166 ? 11.261 -10.859 -6.726 1.00 87.56 166 HIS A CA 1
ATOM 1311 C C . HIS A 1 166 ? 11.215 -12.324 -6.247 1.00 87.56 166 HIS A C 1
ATOM 1313 O O . HIS A 1 166 ? 10.502 -13.147 -6.825 1.00 87.56 166 HIS A O 1
ATOM 1319 N N . ARG A 1 167 ? 12.006 -12.697 -5.230 1.00 86.81 167 ARG A N 1
ATOM 1320 C CA . ARG A 1 167 ? 12.149 -14.089 -4.774 1.00 86.81 167 ARG A CA 1
ATOM 1321 C C . ARG A 1 167 ? 11.256 -14.373 -3.575 1.00 86.81 167 ARG A C 1
ATOM 1323 O O . ARG A 1 167 ? 11.261 -13.644 -2.595 1.00 86.81 167 ARG A O 1
ATOM 1330 N N . TRP A 1 168 ? 10.539 -15.490 -3.619 1.00 86.56 168 TRP A N 1
ATOM 1331 C CA . TRP A 1 168 ? 9.750 -15.955 -2.484 1.00 86.56 168 TRP A CA 1
ATOM 1332 C C . TRP A 1 168 ? 10.520 -16.963 -1.614 1.00 86.56 168 TRP A C 1
ATOM 1334 O O . TRP A 1 168 ? 11.078 -17.910 -2.177 1.00 86.56 168 TRP A O 1
ATOM 1344 N N . PRO A 1 169 ? 10.457 -16.872 -0.271 1.00 87.50 169 PRO A N 1
ATOM 1345 C CA . PRO A 1 169 ? 10.103 -15.698 0.533 1.00 87.50 169 PRO A CA 1
ATOM 1346 C C . PRO A 1 169 ? 11.322 -14.778 0.725 1.00 87.50 169 PRO A C 1
ATOM 1348 O O . PRO A 1 169 ? 12.407 -15.254 1.068 1.00 87.50 169 PRO A O 1
ATOM 1351 N N . SER A 1 170 ? 11.160 -13.465 0.546 1.00 84.31 170 SER A N 1
ATOM 1352 C CA . SER A 1 170 ? 12.207 -12.486 0.858 1.00 84.31 170 SER A CA 1
ATOM 1353 C C . SER A 1 170 ? 11.641 -11.156 1.342 1.00 84.31 170 SER A C 1
ATOM 1355 O O . SER A 1 170 ? 10.482 -10.814 1.093 1.00 84.31 170 SER A O 1
ATOM 1357 N N . TYR A 1 171 ? 12.502 -10.373 1.990 1.00 85.31 171 TYR A N 1
ATOM 1358 C CA . TYR A 1 171 ? 12.235 -8.968 2.278 1.00 85.31 171 TYR A CA 1
ATOM 1359 C C . TYR A 1 171 ? 11.909 -8.203 0.985 1.00 85.31 171 TYR A C 1
ATOM 1361 O O . TYR A 1 171 ? 12.518 -8.466 -0.053 1.00 85.31 171 TYR A O 1
ATOM 1369 N N . GLY A 1 172 ? 10.923 -7.301 1.048 1.00 85.94 172 GLY A N 1
ATOM 1370 C CA . GLY A 1 172 ? 10.451 -6.480 -0.073 1.00 85.94 172 GLY A CA 1
ATOM 1371 C C . GLY A 1 172 ? 9.641 -7.213 -1.153 1.00 85.94 172 GLY A C 1
ATOM 1372 O O . GLY A 1 172 ? 9.327 -6.626 -2.188 1.00 85.94 172 GLY A O 1
ATOM 1373 N N . PHE A 1 173 ? 9.303 -8.493 -0.955 1.00 89.94 173 PHE A N 1
ATOM 1374 C CA . PHE A 1 173 ? 8.469 -9.255 -1.899 1.00 89.94 173 PHE A CA 1
ATOM 1375 C C . PHE A 1 173 ? 7.046 -8.684 -2.043 1.00 89.94 173 PHE A C 1
ATOM 1377 O O . PHE A 1 173 ? 6.369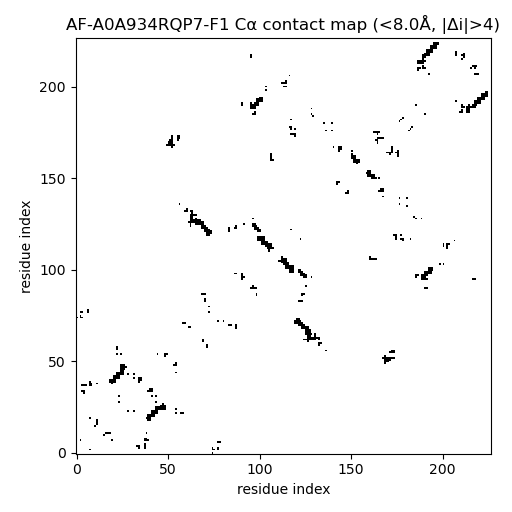 -8.857 -3.054 1.00 89.94 173 PHE A O 1
ATOM 1384 N N . ASP A 1 174 ? 6.587 -7.969 -1.029 1.00 89.50 174 ASP A N 1
ATOM 1385 C CA . ASP A 1 174 ? 5.355 -7.194 -1.021 1.00 89.50 174 ASP A CA 1
ATOM 1386 C C . ASP A 1 174 ? 5.420 -5.952 -1.922 1.00 89.50 174 ASP A C 1
ATOM 1388 O O . ASP A 1 174 ? 4.438 -5.633 -2.586 1.00 89.50 174 ASP A O 1
ATOM 1392 N N . GLU A 1 175 ? 6.576 -5.296 -2.032 1.00 88.50 175 GLU A N 1
ATOM 1393 C CA . GLU A 1 175 ? 6.794 -4.237 -3.024 1.00 88.50 175 GLU A CA 1
ATOM 1394 C C . GLU A 1 175 ? 6.767 -4.812 -4.444 1.00 88.50 175 GLU A C 1
ATOM 1396 O O . GLU A 1 175 ? 6.217 -4.201 -5.360 1.00 88.50 175 GLU A O 1
ATOM 1401 N N . TYR A 1 176 ? 7.308 -6.022 -4.629 1.00 89.94 176 TYR A N 1
ATOM 1402 C CA . TYR A 1 176 ? 7.211 -6.732 -5.903 1.00 89.94 176 TYR A CA 1
ATOM 1403 C C . TYR A 1 176 ? 5.750 -7.062 -6.252 1.00 89.94 176 TYR A C 1
ATOM 1405 O O . TYR A 1 176 ? 5.320 -6.820 -7.382 1.00 89.94 176 TYR A O 1
ATOM 1413 N N . PHE A 1 177 ? 4.952 -7.514 -5.275 1.00 92.38 177 PHE A N 1
ATOM 1414 C CA . PHE A 1 177 ? 3.501 -7.668 -5.431 1.00 92.38 177 PHE A CA 1
ATOM 1415 C C . PHE A 1 177 ? 2.822 -6.353 -5.824 1.00 92.38 177 PHE A C 1
ATOM 1417 O O . PHE A 1 177 ? 2.016 -6.333 -6.758 1.00 92.38 177 PHE A O 1
ATOM 1424 N N . LEU A 1 178 ? 3.154 -5.254 -5.142 1.00 90.94 178 LEU A N 1
ATOM 1425 C CA . LEU A 1 178 ? 2.576 -3.950 -5.444 1.00 90.94 178 LEU A CA 1
ATOM 1426 C C . LEU A 1 178 ? 2.875 -3.525 -6.878 1.00 90.94 178 LEU A C 1
ATOM 1428 O O . LEU A 1 178 ? 1.950 -3.153 -7.586 1.00 90.94 178 LEU A O 1
ATOM 1432 N N . ASN A 1 179 ? 4.119 -3.651 -7.336 1.00 88.88 179 ASN A N 1
ATOM 1433 C CA . ASN A 1 179 ? 4.504 -3.228 -8.682 1.00 88.88 179 ASN A CA 1
ATOM 1434 C C . ASN A 1 179 ? 3.898 -4.107 -9.788 1.00 88.88 179 ASN A C 1
ATOM 1436 O O . ASN A 1 179 ? 3.460 -3.586 -10.810 1.00 88.88 179 ASN A O 1
ATOM 1440 N N . VAL A 1 180 ? 3.862 -5.429 -9.598 1.00 90.31 180 VAL A N 1
ATOM 1441 C CA . VAL A 1 180 ? 3.478 -6.373 -10.665 1.00 90.31 180 VAL A CA 1
ATOM 1442 C C . VAL A 1 180 ? 1.982 -6.680 -10.671 1.00 90.31 180 VAL A C 1
ATOM 1444 O O . VAL A 1 180 ? 1.379 -6.819 -11.735 1.00 90.31 180 VAL A O 1
ATOM 1447 N N . ALA A 1 181 ? 1.367 -6.819 -9.497 1.00 92.50 181 ALA A N 1
ATOM 1448 C CA . ALA A 1 181 ? -0.006 -7.298 -9.375 1.00 92.50 181 ALA A CA 1
ATOM 1449 C C . ALA A 1 181 ? -0.991 -6.193 -8.973 1.00 92.50 181 ALA A C 1
ATOM 1451 O O . ALA A 1 181 ? -2.060 -6.093 -9.581 1.00 92.50 181 ALA A O 1
ATOM 1452 N N . ALA A 1 182 ? -0.668 -5.369 -7.974 1.00 93.12 182 ALA A N 1
ATOM 1453 C CA . ALA A 1 182 ? -1.619 -4.373 -7.474 1.00 93.12 182 ALA A CA 1
ATOM 1454 C C . ALA A 1 182 ? -1.667 -3.118 -8.356 1.00 93.12 182 ALA A C 1
ATOM 1456 O O . ALA A 1 182 ? -2.744 -2.711 -8.788 1.00 93.12 182 ALA A O 1
ATOM 1457 N N . TYR A 1 183 ? -0.511 -2.529 -8.658 1.00 92.56 183 TYR A N 1
ATOM 1458 C CA . TYR A 1 183 ? -0.405 -1.225 -9.303 1.00 92.56 183 TYR A CA 1
ATOM 1459 C C . TYR A 1 183 ? -1.150 -1.145 -10.643 1.00 92.56 183 TYR A C 1
ATOM 1461 O O . TYR A 1 183 ? -1.956 -0.225 -10.788 1.00 92.56 183 TYR A O 1
ATOM 1469 N N . PRO A 1 184 ? -1.028 -2.114 -11.575 1.00 92.00 184 PRO A N 1
ATOM 1470 C CA . PRO A 1 184 ? -1.759 -2.035 -12.837 1.00 92.00 184 PRO A CA 1
ATOM 1471 C C . PRO A 1 184 ? -3.279 -1.957 -12.686 1.00 92.00 184 PRO A C 1
ATOM 1473 O O . PRO A 1 184 ? -3.944 -1.396 -13.549 1.00 92.00 184 PRO A O 1
ATOM 1476 N N . ARG A 1 185 ? -3.826 -2.512 -11.597 1.00 93.88 185 ARG A N 1
ATOM 1477 C CA . ARG A 1 185 ? -5.257 -2.456 -11.269 1.00 93.88 185 ARG A CA 1
ATOM 1478 C C . ARG A 1 185 ? -5.607 -1.132 -10.601 1.00 93.88 185 ARG A C 1
ATOM 1480 O O . ARG A 1 185 ? -6.541 -0.472 -11.030 1.00 93.88 185 ARG A O 1
ATOM 1487 N N . LEU A 1 186 ? -4.816 -0.713 -9.612 1.00 94.44 186 LEU A N 1
ATOM 1488 C CA . LEU A 1 186 ? -5.025 0.554 -8.904 1.00 94.44 186 LEU A CA 1
ATOM 1489 C C . LEU A 1 186 ? -4.942 1.768 -9.843 1.00 94.44 186 LEU A C 1
ATOM 1491 O O . LEU A 1 186 ? -5.694 2.717 -9.669 1.00 94.44 186 LEU A O 1
ATOM 1495 N N . ALA A 1 187 ? -4.077 1.733 -10.861 1.00 94.88 187 ALA A N 1
ATOM 1496 C CA . ALA A 1 187 ? -3.970 2.804 -11.853 1.00 94.88 187 ALA A CA 1
ATOM 1497 C C . ALA A 1 187 ? -5.263 3.017 -12.666 1.00 94.88 187 ALA A C 1
ATOM 1499 O O . ALA A 1 187 ? -5.543 4.141 -13.070 1.00 94.88 187 ALA A O 1
ATOM 1500 N N . GLN A 1 188 ? -6.072 1.970 -12.878 1.00 95.56 188 GLN A N 1
ATOM 1501 C CA . GLN A 1 188 ? -7.354 2.081 -13.595 1.00 95.56 188 GLN A CA 1
ATOM 1502 C C . GLN A 1 188 ? -8.415 2.834 -12.781 1.00 95.56 188 GLN A C 1
ATOM 1504 O O . GLN A 1 188 ? -9.352 3.409 -13.330 1.00 95.56 188 GLN A O 1
ATOM 1509 N N . GLU A 1 189 ? -8.247 2.883 -11.463 1.00 96.00 189 GLU A N 1
ATOM 1510 C CA . GLU A 1 189 ? -9.180 3.536 -10.544 1.00 96.00 189 GLU A CA 1
ATOM 1511 C C . GLU A 1 189 ? -8.818 5.012 -10.308 1.00 96.00 189 GLU A C 1
ATOM 1513 O O . GLU A 1 189 ? -9.493 5.714 -9.561 1.00 96.00 189 GLU A O 1
ATOM 1518 N N . GLY A 1 190 ? -7.762 5.508 -10.958 1.00 96.19 190 GLY A N 1
ATOM 1519 C CA . GLY A 1 190 ? -7.237 6.853 -10.750 1.00 96.19 190 GLY A CA 1
ATOM 1520 C C . GLY A 1 190 ? -6.257 6.928 -9.584 1.00 96.19 190 GLY A C 1
ATOM 1521 O O . GLY A 1 190 ? -6.394 6.239 -8.569 1.00 96.19 190 GLY A O 1
ATOM 1522 N N . MET A 1 191 ? -5.259 7.798 -9.732 1.00 96.12 191 MET A N 1
ATOM 1523 C CA . MET A 1 191 ? -4.152 7.931 -8.789 1.00 96.12 191 MET A CA 1
ATOM 1524 C C . MET A 1 191 ? -3.892 9.394 -8.419 1.00 96.12 191 MET A C 1
ATOM 1526 O O . MET A 1 191 ? -3.636 10.205 -9.306 1.00 96.12 191 MET A O 1
ATOM 1530 N N . LEU A 1 192 ? -3.836 9.714 -7.123 1.00 96.38 192 LEU A N 1
ATOM 1531 C CA . LEU A 1 192 ? -3.156 10.921 -6.638 1.00 96.38 192 LEU A CA 1
ATOM 1532 C C . LEU A 1 192 ? -1.690 10.609 -6.341 1.00 96.38 192 LEU A C 1
ATOM 1534 O O . LEU A 1 192 ? -1.364 9.885 -5.396 1.00 96.38 192 LEU A O 1
ATOM 1538 N N . THR A 1 193 ? -0.787 11.183 -7.125 1.00 94.38 193 THR A N 1
ATOM 1539 C CA . THR A 1 193 ? 0.652 11.004 -6.926 1.00 94.38 193 THR A CA 1
ATOM 1540 C C . THR A 1 193 ? 1.231 12.235 -6.239 1.00 94.38 193 THR A C 1
ATOM 1542 O O . THR A 1 193 ? 1.329 13.312 -6.826 1.00 94.38 193 THR A O 1
ATOM 1545 N N . PHE A 1 194 ? 1.625 12.070 -4.977 1.00 92.19 194 PHE A N 1
ATOM 1546 C CA . PHE A 1 194 ? 2.238 13.125 -4.181 1.00 92.19 194 PHE A CA 1
ATOM 1547 C C . PHE A 1 194 ? 3.745 13.152 -4.430 1.00 92.19 194 PHE A C 1
ATOM 1549 O O . PHE A 1 194 ? 4.451 12.194 -4.116 1.00 92.19 194 PHE A O 1
ATOM 1556 N N . VAL A 1 195 ? 4.248 14.259 -4.970 1.00 88.69 195 VAL A N 1
ATOM 1557 C CA . VAL A 1 195 ? 5.650 14.418 -5.370 1.00 88.69 195 VAL A CA 1
ATOM 1558 C C . VAL A 1 195 ? 6.289 15.529 -4.547 1.00 88.69 195 VAL A C 1
ATOM 1560 O O . VAL A 1 195 ? 5.797 16.655 -4.521 1.00 88.69 195 VAL A O 1
ATOM 1563 N N . SER A 1 196 ? 7.410 15.235 -3.890 1.00 84.06 196 SER A N 1
ATOM 1564 C CA . SER A 1 196 ? 8.191 16.277 -3.217 1.00 84.06 196 SER A CA 1
ATOM 1565 C C . SER A 1 196 ? 8.656 17.317 -4.241 1.00 84.06 196 SER A C 1
ATOM 1567 O O . SER A 1 196 ? 9.190 16.952 -5.285 1.00 84.06 196 SER A O 1
ATOM 1569 N N . SER A 1 197 ? 8.495 18.610 -3.959 1.00 77.62 197 SER A N 1
ATOM 1570 C CA . SER A 1 197 ? 8.841 19.704 -4.882 1.00 77.62 197 SER A CA 1
ATOM 1571 C C . SER A 1 197 ? 10.320 19.724 -5.293 1.00 77.62 197 SER A C 1
ATOM 1573 O O . SER A 1 197 ? 10.661 20.321 -6.309 1.00 77.62 197 SER A O 1
ATOM 1575 N N . GLY A 1 198 ? 11.200 19.085 -4.515 1.00 68.56 198 GLY A N 1
ATOM 1576 C CA . GLY A 1 198 ? 12.620 18.921 -4.846 1.00 68.56 198 GLY A CA 1
ATOM 1577 C C . GLY A 1 198 ? 12.955 17.627 -5.596 1.00 68.56 198 GLY A C 1
ATOM 1578 O O . GLY A 1 198 ? 14.112 17.420 -5.956 1.00 68.56 198 GLY A O 1
ATOM 1579 N N . ALA A 1 199 ? 11.985 16.733 -5.807 1.00 71.38 199 ALA A N 1
ATOM 1580 C CA . ALA A 1 199 ? 12.223 15.466 -6.482 1.00 71.38 199 ALA A CA 1
ATOM 1581 C C . ALA A 1 199 ? 12.441 15.692 -7.983 1.00 71.38 199 ALA A C 1
ATOM 1583 O O . ALA A 1 199 ? 11.615 16.293 -8.667 1.00 71.38 199 ALA A O 1
ATOM 1584 N N . SER A 1 200 ? 13.544 15.160 -8.506 1.00 67.75 200 SER A N 1
ATOM 1585 C CA . SER A 1 200 ? 13.801 15.080 -9.942 1.00 67.75 200 SER A CA 1
ATOM 1586 C C . SER A 1 200 ? 13.959 13.614 -10.328 1.00 67.75 200 SER A C 1
ATOM 1588 O O . SER A 1 200 ? 14.794 12.900 -9.779 1.00 67.75 200 SER A O 1
ATOM 1590 N N . CYS A 1 201 ? 13.110 13.136 -11.237 1.00 73.44 201 CYS A N 1
ATOM 1591 C CA . CYS A 1 201 ? 13.235 11.798 -11.796 1.00 73.44 201 CYS A CA 1
ATOM 1592 C C . CYS A 1 201 ? 12.623 11.741 -13.195 1.00 73.44 201 CYS A C 1
ATOM 1594 O O . CYS A 1 201 ? 11.454 12.074 -13.382 1.00 73.44 201 CYS A O 1
ATOM 1596 N N . LEU A 1 202 ? 13.406 11.275 -14.170 1.00 73.06 202 LEU A N 1
ATOM 1597 C CA . LEU A 1 202 ? 12.972 11.141 -15.564 1.00 73.06 202 LEU A CA 1
ATOM 1598 C C . LEU A 1 202 ? 11.800 10.160 -15.722 1.00 73.06 202 LEU A C 1
ATOM 1600 O O . LEU A 1 202 ? 10.961 10.335 -16.601 1.00 73.06 202 LEU A O 1
ATOM 1604 N N . LEU A 1 203 ? 11.711 9.156 -14.847 1.00 82.00 203 LEU A N 1
ATOM 1605 C CA . LEU A 1 203 ? 10.668 8.132 -14.906 1.00 82.00 203 LEU A CA 1
ATOM 1606 C C . LEU A 1 203 ? 9.333 8.583 -14.322 1.00 82.00 203 LEU A C 1
ATOM 1608 O O . LEU A 1 203 ? 8.314 7.981 -14.645 1.00 82.00 203 LEU A O 1
ATOM 1612 N N . LEU A 1 204 ? 9.310 9.672 -13.546 1.00 84.75 204 LEU A N 1
ATOM 1613 C CA . LEU A 1 204 ? 8.063 10.219 -13.017 1.00 84.75 204 LEU A CA 1
ATOM 1614 C C . LEU A 1 204 ? 7.102 10.618 -14.146 1.00 84.75 204 LEU A C 1
ATOM 1616 O O . LEU A 1 204 ? 5.904 10.410 -14.026 1.00 84.75 204 LEU A O 1
ATOM 1620 N N . SER A 1 205 ? 7.612 11.159 -15.257 1.00 84.75 205 SER A N 1
ATOM 1621 C CA . SER A 1 205 ? 6.750 11.557 -16.381 1.00 84.75 205 SER A CA 1
ATOM 1622 C C . SER A 1 205 ? 6.092 10.349 -17.055 1.00 84.75 205 SER A C 1
ATOM 1624 O O . SER A 1 205 ? 4.901 10.395 -17.342 1.00 84.75 205 SER A O 1
ATOM 1626 N N . LEU A 1 206 ? 6.841 9.256 -17.246 1.00 86.75 206 LEU A N 1
ATOM 1627 C CA . LEU A 1 206 ? 6.310 8.010 -17.816 1.00 86.75 206 LEU A CA 1
ATOM 1628 C C . LEU A 1 206 ? 5.297 7.343 -16.881 1.00 86.75 206 LEU A C 1
ATOM 1630 O O . LEU A 1 206 ? 4.281 6.818 -17.322 1.00 86.75 206 LEU A O 1
ATOM 1634 N N . ASP A 1 207 ? 5.570 7.374 -15.582 1.00 88.75 207 ASP A N 1
ATOM 1635 C CA . ASP A 1 207 ? 4.674 6.863 -14.552 1.00 88.75 207 ASP A CA 1
ATOM 1636 C C . ASP A 1 207 ? 3.337 7.632 -14.503 1.00 88.75 207 ASP A C 1
ATOM 1638 O O . ASP A 1 207 ? 2.262 7.034 -14.424 1.00 88.75 207 ASP A O 1
ATOM 1642 N N . VAL A 1 208 ? 3.387 8.960 -14.624 1.00 88.88 208 VAL A N 1
ATOM 1643 C CA . VAL A 1 208 ? 2.195 9.818 -14.684 1.00 88.88 208 VAL A CA 1
ATOM 1644 C C . VAL A 1 208 ? 1.420 9.600 -15.979 1.00 88.88 208 VAL A C 1
ATOM 1646 O O . VAL A 1 208 ? 0.192 9.514 -15.955 1.00 88.88 208 VAL A O 1
ATOM 1649 N N . GLU A 1 209 ? 2.118 9.450 -17.103 1.00 91.62 209 GLU A N 1
ATOM 1650 C CA . GLU A 1 209 ? 1.501 9.086 -18.378 1.00 91.62 209 GLU A CA 1
ATOM 1651 C C . GLU A 1 209 ? 0.777 7.734 -18.271 1.00 91.62 209 GLU A C 1
ATOM 1653 O O . GLU A 1 209 ? -0.399 7.636 -18.611 1.00 91.62 209 GLU A O 1
ATOM 1658 N N . TYR A 1 210 ? 1.416 6.718 -17.687 1.00 92.25 210 TYR A N 1
ATOM 1659 C CA . TYR A 1 210 ? 0.790 5.416 -17.454 1.00 92.25 210 TYR A CA 1
ATOM 1660 C C . TYR A 1 210 ? -0.480 5.512 -16.591 1.00 92.25 210 TYR A C 1
ATOM 1662 O O . TYR A 1 210 ? -1.511 4.928 -16.933 1.00 92.25 210 TYR A O 1
ATOM 1670 N N . CYS A 1 211 ? -0.441 6.270 -15.490 1.00 94.56 211 CYS A N 1
ATOM 1671 C CA . CYS A 1 211 ? -1.614 6.481 -14.636 1.00 94.56 211 CYS A CA 1
ATOM 1672 C C . CYS A 1 211 ? -2.741 7.225 -15.360 1.00 94.56 211 CYS A C 1
ATOM 1674 O O . CYS A 1 211 ? -3.901 6.850 -15.223 1.00 94.56 211 CYS A O 1
ATOM 1676 N N . THR A 1 212 ? -2.415 8.248 -16.152 1.00 95.31 212 THR A N 1
ATOM 1677 C CA . THR A 1 212 ? -3.416 9.014 -16.916 1.00 95.31 212 THR A CA 1
ATOM 1678 C C . THR A 1 212 ? -3.995 8.223 -18.092 1.00 95.31 212 THR A C 1
ATOM 1680 O O . THR A 1 212 ? -5.160 8.419 -18.433 1.00 95.31 212 THR A O 1
ATOM 1683 N N . TRP A 1 213 ? -3.244 7.274 -18.665 1.00 95.25 213 TRP A N 1
ATOM 1684 C CA . TRP A 1 213 ? -3.778 6.281 -19.605 1.00 95.25 213 TRP A CA 1
ATOM 1685 C C . TRP A 1 213 ? -4.754 5.311 -18.937 1.00 95.25 213 TRP A C 1
ATOM 1687 O O . TRP A 1 213 ? -5.784 4.994 -19.527 1.00 95.25 213 TRP A O 1
ATOM 1697 N N . GLY A 1 214 ? -4.432 4.831 -17.731 1.00 94.69 214 GLY A N 1
ATOM 1698 C CA . GLY A 1 214 ? -5.327 3.966 -16.959 1.00 94.69 214 GLY A CA 1
ATOM 1699 C C . GLY A 1 214 ? -6.603 4.689 -16.533 1.00 94.69 214 GLY A C 1
ATOM 1700 O O . GLY A 1 214 ? -7.696 4.142 -16.649 1.00 94.69 214 GLY A O 1
ATOM 1701 N N . ASN A 1 215 ? -6.471 5.937 -16.083 1.00 97.31 215 ASN A N 1
ATOM 1702 C CA . ASN A 1 215 ? -7.594 6.786 -15.723 1.00 97.31 215 ASN A CA 1
ATOM 1703 C C . ASN A 1 215 ? -7.227 8.278 -15.864 1.00 97.31 215 ASN A C 1
ATOM 1705 O O . ASN A 1 215 ? -6.343 8.755 -15.139 1.00 97.31 215 ASN A O 1
ATOM 1709 N N . PRO A 1 216 ? -7.923 9.045 -16.727 1.00 96.94 216 PRO A N 1
ATOM 1710 C CA . PRO A 1 216 ? -7.596 10.445 -17.001 1.00 96.94 216 PRO A CA 1
ATOM 1711 C C . PRO A 1 216 ? -7.844 11.393 -15.817 1.00 96.94 216 PRO A C 1
ATOM 1713 O O . PRO A 1 216 ? -7.416 12.540 -15.882 1.00 96.94 216 PRO A O 1
ATOM 1716 N N . ALA A 1 217 ? -8.511 10.939 -14.749 1.00 96.44 217 ALA A N 1
ATOM 1717 C CA . ALA A 1 217 ? -8.659 11.689 -13.501 1.00 96.44 217 ALA A CA 1
ATOM 1718 C C . ALA A 1 217 ? -7.440 11.560 -12.565 1.00 96.44 217 ALA A C 1
ATOM 1720 O O . ALA A 1 217 ? -7.460 12.094 -11.463 1.00 96.44 217 ALA A O 1
ATOM 1721 N N . SER A 1 218 ? -6.391 10.828 -12.957 1.00 96.81 218 SER A N 1
ATOM 1722 C CA . SER A 1 218 ? -5.146 10.763 -12.184 1.00 96.81 218 SER A CA 1
ATOM 1723 C C . SER A 1 218 ? -4.423 12.112 -12.174 1.00 96.81 218 SER A C 1
ATOM 1725 O O . SER A 1 218 ? -4.288 12.756 -13.213 1.00 96.81 218 SER A O 1
ATOM 1727 N N . GLU A 1 219 ? -3.891 12.509 -11.018 1.00 94.00 219 GLU A N 1
ATOM 1728 C CA . GLU A 1 219 ? -3.307 13.837 -10.805 1.00 94.00 219 GLU A CA 1
ATOM 1729 C C . GLU A 1 219 ? -1.963 13.791 -10.062 1.00 94.00 219 GLU A C 1
ATOM 1731 O O . GLU A 1 219 ? -1.639 12.852 -9.325 1.00 94.00 219 GLU A O 1
ATOM 1736 N N . LEU A 1 220 ? -1.184 14.862 -10.242 1.00 92.94 220 LEU A N 1
ATOM 1737 C CA . LEU A 1 220 ? 0.034 15.149 -9.491 1.00 92.94 220 LEU A CA 1
ATOM 1738 C C . LEU A 1 220 ? -0.233 16.220 -8.438 1.00 92.94 220 LEU A C 1
ATOM 1740 O O . LEU A 1 220 ? -0.763 17.286 -8.747 1.00 92.94 220 LEU A O 1
ATOM 1744 N N . VAL A 1 221 ? 0.240 15.982 -7.217 1.00 91.69 221 VAL A N 1
ATOM 1745 C CA . VAL A 1 221 ? 0.208 16.972 -6.139 1.00 91.69 221 VAL A CA 1
ATOM 1746 C C . VAL A 1 221 ? 1.624 17.207 -5.636 1.00 91.69 221 VAL A C 1
ATOM 1748 O O . VAL A 1 221 ? 2.256 16.313 -5.073 1.00 91.69 221 VAL A O 1
ATOM 1751 N N . HIS A 1 222 ? 2.133 18.423 -5.822 1.00 88.06 222 HIS A N 1
ATOM 1752 C CA . HIS A 1 222 ? 3.445 18.803 -5.306 1.00 88.06 222 HIS A CA 1
ATOM 1753 C C . HIS A 1 222 ? 3.366 19.234 -3.838 1.00 88.06 222 HIS A C 1
ATOM 1755 O O . HIS A 1 222 ? 2.469 19.987 -3.460 1.00 88.06 222 HIS A O 1
ATOM 1761 N N . PHE A 1 223 ? 4.318 18.789 -3.015 1.00 82.62 223 PHE A N 1
ATOM 1762 C CA . PHE A 1 223 ? 4.425 19.189 -1.609 1.00 82.62 223 PHE A CA 1
ATOM 1763 C C . PHE A 1 223 ? 5.865 19.544 -1.226 1.00 82.62 223 PHE A C 1
ATOM 1765 O O . PHE A 1 223 ? 6.825 18.962 -1.726 1.00 82.62 223 PHE A O 1
ATOM 1772 N N . SER A 1 224 ? 6.034 20.505 -0.318 1.00 74.25 224 SER A N 1
ATOM 1773 C CA . SER A 1 224 ? 7.355 20.901 0.176 1.00 74.25 224 SER A CA 1
ATOM 1774 C C . SER A 1 224 ? 7.968 19.793 1.034 1.00 74.25 224 SER A C 1
ATOM 1776 O O . SER A 1 224 ? 7.318 19.282 1.943 1.00 74.25 224 SER A O 1
ATOM 1778 N N . SER A 1 225 ? 9.234 19.446 0.796 1.00 57.34 225 SER A N 1
ATOM 1779 C CA . SER A 1 225 ? 9.999 18.559 1.678 1.00 57.34 225 SER A CA 1
ATOM 1780 C C . SER A 1 225 ? 10.223 19.248 3.029 1.00 57.34 225 SER A C 1
ATOM 1782 O O . SER A 1 225 ? 11.114 20.088 3.145 1.00 57.34 225 SER A O 1
ATOM 1784 N N . GLY A 1 226 ? 9.388 18.939 4.022 1.00 49.59 226 GLY A N 1
ATOM 1785 C CA . GLY A 1 226 ? 9.485 19.508 5.372 1.00 49.59 226 GLY A CA 1
ATOM 1786 C C . GLY A 1 226 ? 8.158 19.722 6.106 1.00 49.59 226 GLY A C 1
ATOM 1787 O O . GLY A 1 226 ? 8.132 20.526 7.035 1.00 49.59 226 GLY A O 1
ATOM 1788 N N . GLY A 1 227 ? 7.075 19.055 5.699 1.00 35.53 227 GLY A N 1
ATOM 1789 C CA . GLY A 1 227 ? 5.772 19.105 6.366 1.00 35.53 227 GLY A CA 1
ATOM 1790 C C . GLY A 1 227 ? 5.079 17.756 6.358 1.00 35.53 227 GLY A C 1
ATOM 1791 O O . GLY A 1 227 ? 5.356 16.966 5.423 1.00 35.53 227 GLY A O 1
#

Sequence (227 aa):
MQPLLELVPELRQKFPQTAIRVYLAKDLDFLADELAEAGCEVYEMKSSSLNFAPGGLWRFLPFAEKNKLVVVTDIDRLRDLESDLTRTRTMQQSGVGAWRVPNPRDYTDDYRICYQPFVGCQFGVQGGLLDDVRLLLDAFTWHAMKGRLDPSVIMPGCGPVPLGNHRWPSYGFDEYFLNVAAYPRLAQEGMLTFVSSGASCLLLSLDVEYCTWGNPASELVHFSSGG

Radius of gyration: 17.77 Å; Cα contacts (8 Å, |Δi|>4): 393; chains: 1; bounding box: 42×42×49 Å

Foldseek 3Di:
DVLLLPCLLVCCVVPVPDAAEDAAAQVRVVCVVSNVVSPHNYHYDPHGQDANPPVLLVLCVQLLVAPDKHWAADSVCSVVVVVLVVQSVVCVVLQFFKEAEWFQCDQPVPSPAGIQQHDSHGMMGRRNLCNPSVVLSVVLLVCLVVVNDDQWDQDVPPGTGGNPCSHPPHPCVNSVCCVPRVVLSSLLRAYEYEYEPPDDDPCVVVVQVSSCVSPVSHDYDYDHPPD

Mean predicted aligned error: 5.29 Å

pLDDT: mean 87.8, std 9.4, range [35.53, 97.31]